Protein AF-A0A365H5S1-F1 (afdb_monomer_lite)

Structure (mmCIF, N/CA/C/O backbone):
data_AF-A0A365H5S1-F1
#
_entry.id   AF-A0A365H5S1-F1
#
loop_
_atom_site.group_PDB
_atom_site.id
_atom_site.type_symbol
_atom_site.label_atom_id
_atom_site.label_alt_id
_atom_site.label_comp_id
_atom_site.label_asym_id
_atom_site.label_entity_id
_atom_site.label_seq_id
_atom_site.pdbx_PDB_ins_code
_atom_site.Cartn_x
_atom_site.Cartn_y
_atom_site.Cartn_z
_atom_site.occupancy
_atom_site.B_iso_or_equiv
_atom_site.auth_seq_id
_atom_site.auth_comp_id
_atom_site.auth_asym_id
_atom_site.auth_atom_id
_atom_site.pdbx_PDB_model_num
ATOM 1 N N . MET A 1 1 ? 23.864 -14.455 -1.265 1.00 65.25 1 MET A N 1
ATOM 2 C CA . MET A 1 1 ? 22.912 -13.438 -0.775 1.00 65.25 1 MET A CA 1
ATOM 3 C C . MET A 1 1 ? 23.528 -12.043 -0.771 1.00 65.25 1 MET A C 1
ATOM 5 O O . MET A 1 1 ? 22.949 -11.168 -1.397 1.00 65.25 1 MET A O 1
ATOM 9 N N . ASP A 1 2 ? 24.728 -11.842 -0.217 1.00 77.50 2 ASP A N 1
ATOM 10 C CA . ASP A 1 2 ? 25.364 -10.508 -0.107 1.00 77.50 2 ASP A CA 1
ATOM 11 C C . ASP A 1 2 ? 25.505 -9.711 -1.414 1.00 77.50 2 ASP A C 1
ATOM 13 O O . ASP A 1 2 ? 25.228 -8.514 -1.439 1.00 77.50 2 ASP A O 1
ATOM 17 N N . VAL A 1 3 ? 25.887 -10.357 -2.522 1.00 82.31 3 VAL A N 1
ATOM 18 C CA . VAL A 1 3 ? 26.018 -9.677 -3.827 1.00 82.31 3 VAL A CA 1
ATOM 19 C C . VAL A 1 3 ? 24.668 -9.162 -4.328 1.00 82.31 3 VAL A C 1
ATOM 21 O O . VAL A 1 3 ? 24.590 -8.057 -4.858 1.00 82.31 3 VAL A O 1
ATOM 24 N N . LEU A 1 4 ? 23.599 -9.937 -4.129 1.00 83.75 4 LEU A N 1
ATOM 25 C CA . LEU A 1 4 ? 22.262 -9.575 -4.588 1.00 83.75 4 LEU A CA 1
ATOM 26 C C . LEU A 1 4 ? 21.626 -8.508 -3.693 1.00 83.75 4 LEU A C 1
ATOM 28 O O . LEU A 1 4 ? 20.993 -7.605 -4.221 1.00 83.75 4 LEU A O 1
ATOM 32 N N . ARG A 1 5 ? 21.866 -8.552 -2.373 1.00 85.19 5 ARG A N 1
ATOM 33 C CA . ARG A 1 5 ? 21.496 -7.472 -1.437 1.00 85.19 5 ARG A CA 1
ATOM 34 C C . ARG A 1 5 ? 22.127 -6.147 -1.855 1.00 85.19 5 ARG A C 1
ATOM 36 O O . ARG A 1 5 ? 21.444 -5.139 -1.982 1.00 85.19 5 ARG A O 1
ATOM 43 N N . ARG A 1 6 ? 23.431 -6.166 -2.144 1.00 84.25 6 ARG A N 1
ATOM 44 C CA . ARG A 1 6 ? 24.146 -4.976 -2.612 1.00 84.25 6 ARG A CA 1
ATOM 45 C C . ARG A 1 6 ? 23.619 -4.480 -3.956 1.00 84.25 6 ARG A C 1
ATOM 47 O O . ARG A 1 6 ? 23.404 -3.285 -4.116 1.00 84.25 6 ARG A O 1
ATOM 54 N N . TYR A 1 7 ? 23.370 -5.394 -4.894 1.00 86.12 7 TYR A N 1
ATOM 55 C CA . TYR A 1 7 ? 22.769 -5.036 -6.174 1.00 86.12 7 TYR A CA 1
ATOM 56 C C . TYR A 1 7 ? 21.371 -4.427 -5.998 1.00 86.12 7 TYR A C 1
ATOM 58 O O . TYR A 1 7 ? 21.096 -3.398 -6.599 1.00 86.12 7 TYR A O 1
ATOM 66 N N . ALA A 1 8 ? 20.516 -4.990 -5.140 1.00 84.62 8 ALA A N 1
ATOM 67 C CA . ALA A 1 8 ? 19.178 -4.466 -4.857 1.00 84.62 8 ALA A CA 1
ATOM 68 C C . ALA A 1 8 ? 19.214 -2.997 -4.385 1.00 84.62 8 ALA A C 1
ATOM 70 O O . ALA A 1 8 ? 18.413 -2.176 -4.836 1.00 84.62 8 ALA A O 1
ATOM 71 N N . THR A 1 9 ? 20.193 -2.644 -3.549 1.00 84.31 9 THR A N 1
ATOM 72 C CA . THR A 1 9 ? 20.404 -1.268 -3.075 1.00 84.31 9 THR A CA 1
ATOM 73 C C . THR A 1 9 ? 20.965 -0.352 -4.169 1.00 84.31 9 THR A C 1
ATOM 75 O O . THR A 1 9 ? 20.452 0.751 -4.387 1.00 84.31 9 THR A O 1
ATOM 78 N N . ASP A 1 10 ? 21.987 -0.809 -4.898 1.00 86.19 10 ASP A N 1
ATOM 79 C CA . ASP A 1 10 ? 22.795 0.036 -5.790 1.00 86.19 10 ASP A CA 1
ATOM 80 C C . ASP A 1 10 ? 22.271 0.103 -7.238 1.00 86.19 10 ASP A C 1
ATOM 82 O O . ASP A 1 10 ? 22.640 1.022 -7.985 1.00 86.19 10 ASP A O 1
ATOM 86 N N . ALA A 1 11 ? 21.398 -0.826 -7.644 1.00 81.25 11 ALA A N 1
ATOM 87 C CA . ALA A 1 11 ? 20.865 -0.913 -9.003 1.00 81.25 11 ALA A CA 1
ATOM 88 C C . ALA A 1 11 ? 20.235 0.416 -9.438 1.00 81.25 11 ALA A C 1
ATOM 90 O O . ALA A 1 11 ? 19.509 1.064 -8.670 1.00 81.25 11 ALA A O 1
ATOM 91 N N . LEU A 1 12 ? 20.535 0.836 -10.671 1.00 80.06 12 LEU A N 1
ATOM 92 C CA . LEU A 1 12 ? 20.066 2.076 -11.307 1.00 80.06 12 LEU A CA 1
ATOM 93 C C . LEU A 1 12 ? 20.487 3.387 -10.605 1.00 80.06 12 LEU A C 1
ATOM 95 O O . LEU A 1 12 ? 20.162 4.475 -11.092 1.00 80.06 12 LEU A O 1
ATOM 99 N N . LEU A 1 13 ? 21.185 3.324 -9.466 1.00 74.62 13 LEU A N 1
ATOM 100 C CA . LEU A 1 13 ? 21.784 4.481 -8.790 1.00 74.62 13 LEU A CA 1
ATOM 101 C C . LEU A 1 13 ? 23.275 4.566 -9.090 1.00 74.62 13 LEU A C 1
ATOM 103 O O . LEU A 1 13 ? 23.76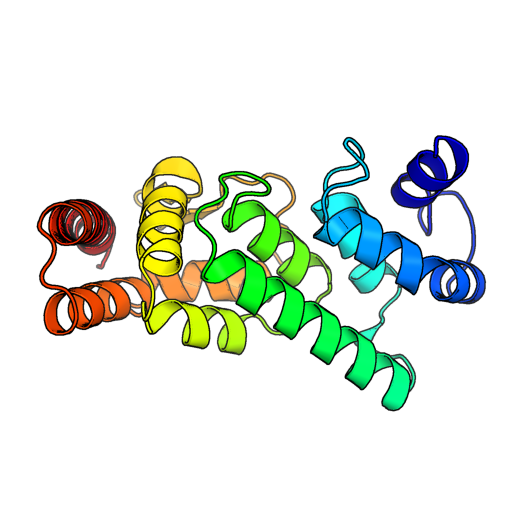7 5.624 -9.474 1.00 74.62 13 LEU A O 1
ATOM 107 N N . LEU A 1 14 ? 23.971 3.447 -8.906 1.00 73.69 14 LEU A N 1
ATOM 108 C CA . LEU A 1 14 ? 25.417 3.351 -9.049 1.00 73.69 14 LEU A CA 1
ATOM 109 C C . LEU A 1 14 ? 25.797 2.281 -10.068 1.00 73.69 14 LEU A C 1
ATOM 111 O O . LEU A 1 14 ? 26.748 2.493 -10.818 1.00 73.69 14 LEU A O 1
ATOM 115 N N . TRP A 1 15 ? 25.070 1.159 -10.108 1.00 69.12 15 TRP A N 1
ATOM 116 C CA . TRP A 1 15 ? 25.410 -0.000 -10.934 1.00 69.12 15 TRP A CA 1
ATOM 117 C C . TRP A 1 15 ? 24.280 -0.400 -11.886 1.00 69.12 15 TRP A C 1
ATOM 119 O O . TRP A 1 15 ? 23.106 -0.425 -11.510 1.00 69.12 15 TRP A O 1
ATOM 129 N N . GLY A 1 16 ? 24.690 -0.771 -13.098 1.00 67.00 16 GLY A N 1
ATOM 130 C CA . GLY A 1 16 ? 23.850 -1.321 -14.153 1.00 67.00 16 GLY A CA 1
ATOM 131 C C . GLY A 1 16 ? 22.936 -0.327 -14.861 1.00 67.00 16 GLY A C 1
ATOM 132 O O . GLY A 1 16 ? 22.681 0.787 -14.396 1.00 67.00 16 GLY A O 1
ATOM 133 N N . ASP A 1 17 ? 22.455 -0.755 -16.022 1.00 81.19 17 ASP A N 1
ATOM 134 C CA . ASP A 1 17 ? 21.430 -0.085 -16.811 1.00 81.19 17 ASP A CA 1
ATOM 135 C C . ASP A 1 17 ? 20.098 -0.857 -16.748 1.00 81.19 17 ASP A C 1
ATOM 137 O O . ASP A 1 17 ? 19.955 -1.869 -16.055 1.00 81.19 17 ASP A O 1
ATOM 141 N N . VAL A 1 18 ? 19.071 -0.343 -17.425 1.00 87.06 18 VAL A N 1
ATOM 142 C CA . VAL A 1 18 ? 17.737 -0.962 -17.427 1.00 87.06 18 VAL A CA 1
ATOM 143 C C . VAL A 1 18 ? 17.762 -2.419 -17.932 1.00 87.06 18 VAL A C 1
ATOM 145 O O . VAL A 1 18 ? 17.119 -3.251 -17.292 1.00 87.06 18 VAL A O 1
ATOM 148 N N . PRO A 1 19 ? 18.479 -2.775 -19.018 1.00 87.69 19 PRO A N 1
ATOM 149 C CA . PRO A 1 19 ? 18.652 -4.168 -19.435 1.00 87.69 19 PRO A CA 1
ATOM 150 C C . PRO A 1 19 ? 19.159 -5.113 -18.338 1.00 87.69 19 PRO A C 1
ATOM 152 O O . PRO A 1 19 ? 18.557 -6.166 -18.117 1.00 87.69 19 PRO A O 1
ATOM 155 N N . GLU A 1 20 ? 20.228 -4.749 -17.627 1.00 86.38 20 GLU A N 1
ATOM 156 C CA . GLU A 1 20 ? 20.759 -5.584 -16.542 1.00 86.38 20 GLU A CA 1
ATOM 157 C C . GLU A 1 20 ? 19.773 -5.694 -15.376 1.00 86.38 20 GLU A C 1
ATOM 159 O O . GLU A 1 20 ? 19.555 -6.783 -14.841 1.00 86.38 20 GLU A O 1
ATOM 164 N N . PHE A 1 21 ? 19.117 -4.587 -15.021 1.00 90.81 21 PHE A N 1
ATOM 165 C CA . PHE A 1 21 ? 18.091 -4.585 -13.982 1.00 90.81 21 PHE A CA 1
ATOM 166 C C . PHE A 1 21 ? 16.933 -5.527 -14.325 1.00 90.81 21 PHE A C 1
ATOM 168 O O . PHE A 1 21 ? 16.523 -6.320 -13.479 1.00 90.81 21 PHE A O 1
ATOM 175 N N . ARG A 1 22 ? 16.450 -5.508 -15.574 1.00 91.19 22 ARG A N 1
ATOM 176 C CA . ARG A 1 22 ? 15.383 -6.405 -16.050 1.00 91.19 22 ARG A CA 1
ATOM 177 C C . ARG A 1 22 ? 15.739 -7.879 -15.905 1.00 91.19 22 ARG A C 1
ATOM 179 O O . ARG A 1 22 ? 14.866 -8.676 -15.581 1.00 91.19 22 ARG A O 1
ATOM 186 N N . TYR A 1 23 ? 17.005 -8.238 -16.112 1.00 90.81 23 TYR A N 1
ATOM 187 C CA . TYR A 1 23 ? 17.462 -9.618 -15.961 1.00 90.81 23 TYR A CA 1
ATOM 188 C C . TYR A 1 23 ? 17.350 -10.111 -14.510 1.00 90.81 23 TYR A C 1
ATOM 190 O O . TYR A 1 23 ? 16.903 -11.231 -14.269 1.00 90.81 23 TYR A O 1
ATOM 198 N N . PHE A 1 24 ? 17.717 -9.274 -13.535 1.00 91.50 24 PHE A N 1
ATOM 199 C CA . PHE A 1 24 ? 17.656 -9.638 -12.114 1.00 91.50 24 PHE A CA 1
ATOM 200 C C . PHE A 1 24 ? 16.296 -9.375 -11.462 1.00 91.50 24 PHE A C 1
ATOM 202 O O . PHE A 1 24 ? 16.013 -9.947 -10.407 1.00 91.50 24 PHE A O 1
ATOM 209 N N . LEU A 1 25 ? 15.451 -8.547 -12.081 1.00 93.44 25 LEU A N 1
ATOM 210 C CA . LEU A 1 25 ? 14.183 -8.082 -11.527 1.00 93.44 25 LEU A CA 1
ATOM 211 C C . LEU A 1 25 ? 13.298 -9.205 -10.962 1.00 93.44 25 LEU A C 1
ATOM 213 O O . LEU A 1 25 ? 12.876 -9.052 -9.817 1.00 93.44 25 LEU A O 1
ATOM 217 N N . PRO A 1 26 ? 13.041 -10.334 -11.659 1.00 93.69 26 PRO A N 1
ATOM 218 C CA . PRO A 1 26 ? 12.158 -11.369 -11.122 1.00 93.69 26 PRO A CA 1
ATOM 219 C C . PRO A 1 26 ? 12.613 -11.886 -9.753 1.00 93.69 26 PRO A C 1
ATOM 221 O O . PRO A 1 26 ? 11.808 -11.992 -8.833 1.00 93.69 26 PRO A O 1
ATOM 224 N N . ARG A 1 27 ? 13.922 -12.128 -9.589 1.00 94.06 27 ARG A N 1
ATOM 225 C CA . ARG A 1 27 ? 14.480 -12.624 -8.326 1.00 94.06 27 ARG A CA 1
ATOM 226 C C . ARG A 1 27 ? 14.510 -11.546 -7.244 1.00 94.06 27 ARG A C 1
ATOM 228 O O . ARG A 1 27 ? 14.357 -11.868 -6.073 1.00 94.06 27 ARG A O 1
ATOM 235 N N . LEU A 1 28 ? 14.719 -10.282 -7.617 1.00 93.75 28 LEU A N 1
ATOM 236 C CA . LEU A 1 28 ? 14.648 -9.167 -6.669 1.00 93.75 28 LEU A CA 1
ATOM 237 C C . LEU A 1 28 ? 13.229 -9.013 -6.104 1.00 93.75 28 LEU A C 1
ATOM 239 O O . LEU A 1 28 ? 13.073 -8.855 -4.899 1.00 93.75 28 LEU A O 1
ATOM 243 N N . LEU A 1 29 ? 12.208 -9.087 -6.959 1.00 94.00 29 LEU A N 1
ATOM 244 C CA . LEU A 1 29 ? 10.814 -8.948 -6.539 1.00 94.00 29 LEU A CA 1
ATOM 245 C C . LEU A 1 29 ? 10.354 -10.108 -5.657 1.00 94.00 29 LEU A C 1
ATOM 247 O O . LEU A 1 29 ? 9.737 -9.863 -4.628 1.00 94.00 29 LEU A O 1
ATOM 251 N N . GLU A 1 30 ? 10.693 -11.344 -6.026 1.00 93.44 30 GLU A N 1
ATOM 252 C CA . GLU A 1 30 ? 10.408 -12.542 -5.225 1.00 93.44 30 GLU A CA 1
ATOM 253 C C . GLU A 1 30 ? 10.989 -12.413 -3.808 1.00 93.44 30 GLU A C 1
ATOM 255 O O . GLU A 1 30 ? 10.261 -12.457 -2.822 1.00 93.44 30 GLU A O 1
ATOM 260 N N . LEU A 1 31 ? 12.291 -12.127 -3.708 1.00 92.75 31 LEU A N 1
ATOM 261 C CA . LEU A 1 31 ? 12.983 -11.988 -2.425 1.00 92.75 31 LEU A CA 1
ATOM 262 C C . LEU A 1 31 ? 12.450 -10.841 -1.560 1.00 92.75 31 LEU A C 1
ATOM 264 O O .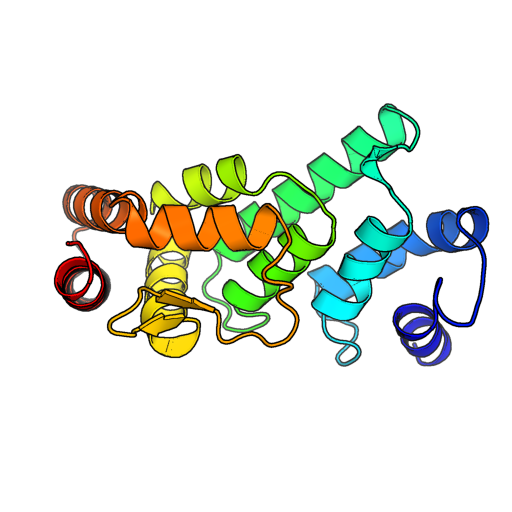 LEU A 1 31 ? 12.447 -10.950 -0.336 1.00 92.75 31 LEU A O 1
ATOM 268 N N . ALA A 1 32 ? 12.057 -9.725 -2.174 1.00 92.12 32 ALA A N 1
ATOM 269 C CA . ALA A 1 32 ? 11.493 -8.595 -1.443 1.00 92.12 32 ALA A CA 1
ATOM 270 C C . ALA A 1 32 ? 10.065 -8.886 -0.960 1.00 92.12 32 ALA A C 1
ATOM 272 O O . ALA A 1 32 ? 9.716 -8.499 0.151 1.00 92.12 32 ALA A O 1
ATOM 273 N N . ALA A 1 33 ? 9.259 -9.585 -1.765 1.00 90.94 33 ALA A N 1
ATOM 274 C CA . ALA A 1 33 ? 7.883 -9.927 -1.420 1.00 90.94 33 ALA A CA 1
ATOM 275 C C . ALA A 1 33 ? 7.787 -10.971 -0.298 1.00 90.94 33 ALA A C 1
ATOM 277 O O . ALA A 1 33 ? 6.938 -10.821 0.579 1.00 90.94 33 ALA A O 1
ATOM 278 N N . ASP A 1 34 ? 8.683 -11.962 -0.299 1.00 88.62 34 ASP A N 1
ATOM 279 C CA . ASP A 1 34 ? 8.781 -13.004 0.740 1.00 88.62 34 ASP A CA 1
ATOM 280 C C . ASP A 1 34 ? 9.621 -12.563 1.948 1.00 88.62 34 ASP A C 1
ATOM 282 O O . ASP A 1 34 ? 9.882 -13.326 2.877 1.00 88.62 34 ASP A O 1
ATOM 286 N N . ASN A 1 35 ? 10.080 -11.316 1.911 1.00 84.50 35 ASN A N 1
ATOM 287 C CA . ASN A 1 35 ? 10.958 -10.725 2.891 1.00 84.50 35 ASN A CA 1
ATOM 288 C C . ASN A 1 35 ? 12.219 -11.563 3.223 1.00 84.50 35 ASN A C 1
ATOM 290 O O . ASN A 1 35 ? 12.688 -11.637 4.360 1.00 84.50 35 ASN A O 1
ATOM 294 N N . GLU A 1 36 ? 12.839 -12.142 2.201 1.00 87.25 36 GLU A N 1
ATOM 295 C CA . GLU A 1 36 ? 14.090 -12.899 2.320 1.00 87.25 36 GLU A CA 1
ATOM 296 C C . GLU A 1 36 ? 15.345 -12.007 2.287 1.00 87.25 36 GLU A C 1
ATOM 298 O O . GLU A 1 36 ? 16.479 -12.468 2.490 1.00 87.25 36 GLU A O 1
ATOM 303 N N . PHE A 1 37 ? 15.187 -10.714 1.991 1.00 82.62 37 PHE A N 1
ATOM 304 C CA . PHE A 1 37 ? 16.327 -9.809 1.964 1.00 82.62 37 PHE A CA 1
ATOM 305 C C . PHE A 1 37 ? 16.854 -9.466 3.352 1.00 82.62 37 PHE A C 1
ATOM 307 O O . PHE A 1 37 ? 18.065 -9.300 3.446 1.00 82.62 37 PHE A O 1
ATOM 314 N N . ASP A 1 38 ? 16.025 -9.382 4.399 1.00 81.00 38 ASP A N 1
ATOM 315 C CA . ASP A 1 38 ? 16.293 -8.722 5.703 1.00 81.00 38 ASP A CA 1
ATOM 316 C C . ASP A 1 38 ? 16.700 -7.236 5.595 1.00 81.00 38 ASP A C 1
ATOM 318 O O . ASP A 1 38 ? 16.317 -6.411 6.414 1.00 81.00 38 ASP A O 1
ATOM 322 N N . TRP A 1 39 ? 17.511 -6.910 4.592 1.00 81.12 39 TRP A N 1
ATOM 323 C CA . TRP A 1 39 ? 17.911 -5.603 4.114 1.00 81.12 39 TRP A CA 1
ATOM 324 C C . TRP A 1 39 ? 18.349 -5.741 2.637 1.00 81.12 39 TRP A C 1
ATOM 326 O O . TRP A 1 39 ? 19.066 -6.697 2.307 1.00 81.12 39 TRP A O 1
ATOM 336 N N . PRO A 1 40 ? 18.014 -4.798 1.739 1.00 87.31 40 PRO A N 1
ATOM 337 C CA . PRO A 1 40 ? 17.299 -3.546 1.996 1.00 87.31 40 PRO A CA 1
ATOM 338 C C . PRO A 1 40 ? 15.789 -3.735 2.192 1.00 87.31 40 PRO A C 1
ATOM 340 O O . PRO A 1 40 ? 15.249 -4.783 1.841 1.00 87.31 40 PRO A O 1
ATOM 343 N N . ASP A 1 41 ? 15.130 -2.707 2.732 1.00 91.69 41 ASP A N 1
ATOM 344 C CA . ASP A 1 41 ? 13.672 -2.677 2.888 1.00 91.69 41 ASP A CA 1
ATOM 345 C C . ASP A 1 41 ? 12.969 -2.804 1.520 1.00 91.69 41 ASP A C 1
ATOM 347 O O . ASP A 1 41 ? 13.526 -2.358 0.501 1.00 91.69 41 ASP A O 1
ATOM 351 N N . PRO A 1 42 ? 11.751 -3.378 1.460 1.00 94.12 42 PRO A N 1
ATOM 352 C CA . PRO A 1 42 ? 11.011 -3.539 0.211 1.00 94.12 42 PRO A CA 1
ATOM 353 C C . PRO A 1 42 ? 10.904 -2.238 -0.599 1.00 94.12 42 PRO A C 1
ATOM 355 O O . PRO A 1 42 ? 11.150 -2.252 -1.806 1.00 94.12 42 PRO A O 1
ATOM 358 N N . GLU A 1 43 ? 10.663 -1.093 0.042 1.00 95.50 43 GLU A N 1
ATOM 359 C CA . GLU A 1 43 ? 10.535 0.215 -0.610 1.00 95.50 43 GLU A CA 1
ATOM 360 C C . GLU A 1 43 ? 11.752 0.542 -1.486 1.00 95.50 43 GLU A C 1
ATOM 362 O O . GLU A 1 43 ? 11.618 1.050 -2.604 1.00 95.50 43 GLU A O 1
ATOM 367 N N . ILE A 1 44 ? 12.955 0.191 -1.021 1.00 94.69 44 ILE A N 1
ATOM 368 C CA . ILE A 1 44 ? 14.199 0.413 -1.763 1.00 94.69 44 ILE A CA 1
ATOM 369 C C . ILE A 1 44 ? 14.213 -0.435 -3.035 1.00 94.69 44 ILE A C 1
ATOM 371 O O . ILE A 1 44 ? 14.564 0.082 -4.098 1.00 94.69 44 ILE A O 1
ATOM 375 N N . VAL A 1 45 ? 13.811 -1.705 -2.949 1.00 94.50 45 VAL A N 1
ATOM 376 C CA . VAL A 1 45 ? 13.779 -2.628 -4.093 1.00 94.50 45 VAL A CA 1
ATOM 377 C C . VAL A 1 45 ? 12.696 -2.217 -5.091 1.00 94.50 45 VAL A C 1
ATOM 379 O O . VAL A 1 45 ? 12.972 -2.070 -6.284 1.00 94.50 45 VAL A O 1
ATOM 382 N N . PHE A 1 46 ? 11.474 -1.970 -4.617 1.00 95.69 46 PHE A N 1
ATOM 383 C CA . PHE A 1 46 ? 10.329 -1.633 -5.465 1.00 95.69 46 PHE A CA 1
ATOM 384 C C . PHE A 1 46 ? 10.455 -0.240 -6.100 1.00 95.69 46 PHE A C 1
ATOM 386 O O . PHE A 1 46 ? 10.075 -0.070 -7.259 1.00 95.69 46 PHE A O 1
ATOM 393 N N . SER A 1 47 ? 11.100 0.734 -5.446 1.00 94.88 47 SER A N 1
ATOM 394 C CA . SER A 1 47 ? 11.379 2.045 -6.063 1.00 94.88 47 SER A CA 1
ATOM 395 C C . SER A 1 47 ? 12.223 1.955 -7.343 1.00 94.88 47 SER A C 1
ATOM 397 O O . SER A 1 47 ? 12.145 2.827 -8.215 1.00 94.88 47 SER A O 1
ATOM 399 N N . LYS A 1 48 ? 13.003 0.875 -7.518 1.00 94.50 48 LYS A N 1
ATOM 400 C CA . LYS A 1 48 ? 13.793 0.649 -8.738 1.00 94.50 48 LYS A CA 1
ATOM 401 C C . LYS A 1 48 ? 12.919 0.394 -9.959 1.00 94.50 48 LYS A C 1
ATOM 403 O O . LYS A 1 48 ? 13.312 0.793 -11.053 1.00 94.50 48 LYS A O 1
ATOM 408 N N . LEU A 1 49 ? 11.732 -0.193 -9.786 1.00 95.06 49 LEU A N 1
ATOM 409 C CA . LEU A 1 49 ? 10.757 -0.318 -10.871 1.00 95.06 49 LEU A CA 1
ATOM 410 C C . LEU A 1 49 ? 10.346 1.064 -11.382 1.00 95.06 49 LEU A C 1
ATOM 412 O O . LEU A 1 49 ? 10.452 1.325 -12.584 1.00 95.06 49 LEU A O 1
ATOM 416 N N . GLY A 1 50 ? 9.942 1.962 -10.477 1.00 93.69 50 GLY A N 1
ATOM 417 C CA . GLY A 1 50 ? 9.567 3.335 -10.826 1.00 93.69 50 GLY A CA 1
ATOM 418 C C . GLY A 1 50 ? 10.718 4.078 -11.503 1.00 93.69 50 GLY A C 1
ATOM 419 O O . GLY A 1 50 ? 10.556 4.654 -12.580 1.00 93.69 50 GLY A O 1
ATOM 420 N N . ARG A 1 51 ? 11.931 3.961 -10.950 1.00 92.75 51 ARG A N 1
ATOM 421 C CA . ARG A 1 51 ? 13.148 4.544 -11.538 1.00 92.75 51 ARG A CA 1
ATOM 422 C C . ARG A 1 51 ? 13.479 3.988 -12.926 1.00 92.75 51 ARG A C 1
ATOM 424 O O . ARG A 1 51 ? 13.924 4.739 -13.791 1.00 92.75 51 ARG A O 1
ATOM 431 N N . GLY A 1 52 ? 13.258 2.694 -13.142 1.00 93.12 52 GLY A N 1
ATOM 432 C CA . GLY A 1 52 ? 13.423 2.021 -14.429 1.00 93.12 52 GLY A CA 1
ATOM 433 C C . GLY A 1 52 ? 12.314 2.325 -15.440 1.00 93.12 52 GLY A C 1
ATOM 434 O O . GLY A 1 52 ? 12.408 1.857 -16.575 1.00 93.12 52 GLY A O 1
ATOM 435 N N . ARG A 1 53 ? 11.286 3.095 -15.047 1.00 94.19 53 ARG A N 1
ATOM 436 C CA . ARG A 1 53 ? 10.109 3.449 -15.856 1.00 94.19 53 ARG A CA 1
ATOM 437 C C . ARG A 1 53 ? 9.434 2.223 -16.454 1.00 94.19 53 ARG A C 1
ATOM 439 O O . A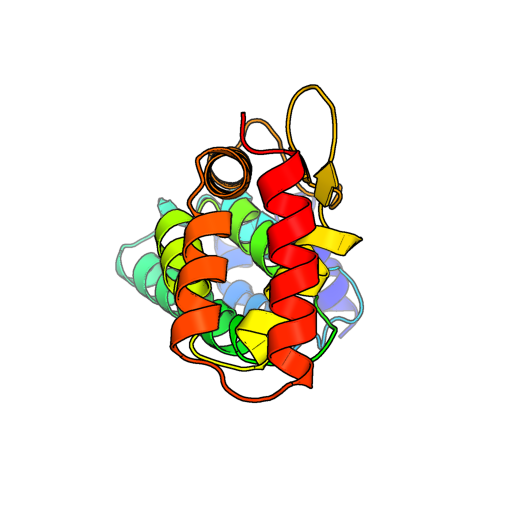RG A 1 53 ? 9.154 2.170 -17.650 1.00 94.19 53 ARG A O 1
ATOM 446 N N . TRP A 1 54 ? 9.200 1.209 -15.623 1.00 96.56 54 TRP A N 1
ATOM 447 C CA . TRP A 1 54 ? 8.611 -0.051 -16.079 1.00 96.56 54 TRP A CA 1
ATOM 448 C C . TRP A 1 54 ? 7.256 0.127 -16.776 1.00 96.56 54 TRP A C 1
ATOM 450 O O . TRP A 1 54 ? 6.930 -0.622 -17.690 1.00 96.56 54 TRP A O 1
ATOM 460 N N . THR A 1 55 ? 6.504 1.172 -16.428 1.00 95.81 55 THR A N 1
ATOM 461 C CA . THR A 1 55 ? 5.244 1.556 -17.082 1.00 95.81 55 THR A CA 1
ATOM 462 C C . THR A 1 55 ? 5.403 1.934 -18.563 1.00 95.81 55 THR A C 1
ATOM 464 O O . THR A 1 55 ? 4.425 1.916 -19.308 1.00 95.81 55 THR A O 1
ATOM 467 N N . GLU A 1 56 ? 6.627 2.201 -19.026 1.00 96.00 56 GLU A N 1
ATOM 468 C CA . GLU A 1 56 ? 6.973 2.473 -20.428 1.00 96.00 56 GLU A CA 1
ATOM 469 C C . GLU A 1 56 ? 7.525 1.229 -21.160 1.00 96.00 56 GLU A C 1
ATOM 471 O O . GLU A 1 56 ? 7.779 1.283 -22.363 1.00 96.00 56 GLU A O 1
ATOM 476 N N . TRP A 1 57 ? 7.711 0.097 -20.468 1.00 96.06 57 TRP A N 1
ATOM 477 C CA . TRP A 1 57 ? 8.274 -1.138 -21.041 1.00 96.06 57 TRP A CA 1
ATOM 478 C C . TRP A 1 57 ? 7.290 -1.865 -21.966 1.00 96.06 57 TRP A C 1
ATOM 480 O O . TRP A 1 57 ? 6.185 -1.379 -22.205 1.00 96.06 57 TRP A O 1
ATOM 490 N N . ALA A 1 58 ? 7.675 -3.019 -22.524 1.00 97.06 58 ALA A N 1
ATOM 491 C CA . ALA A 1 58 ? 6.805 -3.765 -23.427 1.00 97.06 58 ALA A CA 1
ATOM 492 C C . ALA A 1 58 ? 5.506 -4.210 -22.726 1.00 97.06 58 ALA A C 1
ATOM 494 O O . ALA A 1 58 ? 5.450 -4.377 -21.507 1.00 97.06 58 ALA A O 1
ATOM 495 N N . ALA A 1 59 ? 4.418 -4.340 -23.488 1.00 97.38 59 ALA A N 1
ATOM 496 C CA . ALA A 1 59 ? 3.086 -4.554 -22.919 1.00 97.38 59 ALA A CA 1
ATOM 497 C C . ALA A 1 59 ? 2.964 -5.872 -22.132 1.00 97.38 59 ALA A C 1
ATOM 499 O O . ALA A 1 59 ? 2.263 -5.918 -21.125 1.00 97.38 59 ALA A O 1
ATOM 500 N N . ASP A 1 60 ? 3.659 -6.912 -22.581 1.00 97.19 60 ASP A N 1
ATOM 501 C CA . ASP A 1 60 ? 3.789 -8.205 -21.913 1.00 97.19 60 ASP A CA 1
ATOM 502 C C . ASP A 1 60 ? 4.576 -8.095 -20.601 1.00 97.19 60 ASP A C 1
ATOM 504 O O . ASP A 1 60 ? 4.097 -8.568 -19.571 1.00 97.19 60 ASP A O 1
ATOM 508 N N . GLU A 1 61 ? 5.717 -7.398 -20.603 1.00 96.12 61 GLU A N 1
ATOM 509 C CA . GLU A 1 61 ? 6.496 -7.130 -19.384 1.00 96.12 61 GLU A CA 1
ATOM 510 C C . GLU A 1 61 ? 5.650 -6.377 -18.348 1.00 96.12 61 GLU A C 1
ATOM 512 O O . GLU A 1 61 ? 5.584 -6.771 -17.182 1.00 96.12 61 GLU A O 1
ATOM 517 N N . ARG A 1 62 ? 4.940 -5.326 -18.779 1.00 97.12 62 ARG A N 1
ATOM 518 C CA . ARG A 1 62 ? 4.044 -4.559 -17.903 1.00 97.12 62 ARG A CA 1
ATOM 519 C C . ARG A 1 62 ? 2.930 -5.422 -17.330 1.00 97.12 62 ARG A C 1
ATOM 521 O O . ARG A 1 62 ? 2.665 -5.336 -16.139 1.00 97.12 62 ARG A O 1
ATOM 528 N N . ALA A 1 63 ? 2.297 -6.261 -18.148 1.00 97.50 63 ALA A N 1
ATOM 529 C CA . ALA A 1 63 ? 1.217 -7.126 -17.686 1.00 97.50 63 ALA A CA 1
ATOM 530 C C . ALA A 1 63 ? 1.691 -8.106 -16.600 1.00 97.50 63 ALA A C 1
ATOM 532 O O . ALA A 1 63 ? 0.998 -8.291 -15.601 1.00 97.50 63 ALA A O 1
ATOM 533 N N . VAL A 1 64 ? 2.883 -8.688 -16.764 1.00 97.25 64 VAL A N 1
ATOM 534 C CA . VAL A 1 64 ? 3.470 -9.603 -15.774 1.00 97.25 64 VAL A CA 1
ATOM 535 C C . VAL A 1 64 ? 3.810 -8.871 -14.476 1.00 97.25 64 VAL A C 1
ATOM 537 O O . VAL A 1 64 ? 3.468 -9.360 -13.400 1.00 97.25 64 VAL A O 1
ATOM 540 N N . ILE A 1 65 ? 4.424 -7.686 -14.560 1.00 97.81 65 ILE A N 1
ATOM 541 C CA . ILE A 1 65 ? 4.757 -6.884 -13.374 1.00 97.81 65 ILE A CA 1
ATOM 542 C C . ILE A 1 65 ? 3.479 -6.447 -12.649 1.00 97.81 65 ILE A C 1
ATOM 544 O O . ILE A 1 65 ? 3.376 -6.642 -11.442 1.00 97.81 65 ILE A O 1
ATOM 548 N N . SER A 1 66 ? 2.473 -5.935 -13.364 1.00 98.00 66 SER A N 1
ATOM 549 C CA . SER A 1 66 ? 1.177 -5.581 -12.774 1.00 98.00 66 SER A CA 1
ATOM 550 C C . SER A 1 66 ? 0.532 -6.770 -12.065 1.00 98.00 66 SER A C 1
ATOM 552 O O . SER A 1 66 ? 0.108 -6.628 -10.922 1.00 98.00 66 SER A O 1
ATOM 554 N N . ALA A 1 67 ? 0.500 -7.946 -12.700 1.00 97.88 67 ALA A N 1
ATOM 555 C CA . ALA A 1 67 ? -0.072 -9.147 -12.098 1.00 97.88 67 ALA A CA 1
ATOM 556 C C . ALA A 1 67 ? 0.677 -9.568 -10.825 1.00 97.88 67 ALA A C 1
ATOM 558 O O . ALA A 1 67 ? 0.042 -9.938 -9.837 1.00 97.88 67 ALA A O 1
ATOM 559 N N . PHE A 1 68 ? 2.009 -9.470 -10.827 1.00 98.12 68 PHE A N 1
ATOM 560 C CA . PHE A 1 68 ? 2.823 -9.721 -9.641 1.00 98.12 68 PHE A CA 1
ATOM 561 C C . PHE A 1 68 ? 2.488 -8.743 -8.505 1.00 98.12 68 PHE A C 1
ATOM 563 O O . PHE A 1 68 ? 2.195 -9.184 -7.397 1.00 98.12 68 PHE A O 1
ATOM 570 N N . LEU A 1 69 ? 2.471 -7.432 -8.778 1.00 98.25 69 LEU A N 1
ATOM 571 C CA . LEU A 1 69 ? 2.179 -6.401 -7.772 1.00 98.25 69 LEU A CA 1
ATOM 572 C C . LEU A 1 69 ? 0.768 -6.560 -7.189 1.00 98.25 69 LEU A C 1
ATOM 574 O O . LEU A 1 69 ? 0.592 -6.494 -5.974 1.00 98.25 69 LEU A O 1
ATOM 578 N N . THR A 1 70 ? -0.227 -6.834 -8.040 1.00 98.12 70 THR A N 1
ATOM 579 C CA . THR A 1 70 ? -1.595 -7.146 -7.605 1.00 98.12 70 THR A CA 1
ATOM 580 C C . THR A 1 70 ? -1.623 -8.380 -6.715 1.00 98.12 70 THR A C 1
ATOM 582 O O . THR A 1 70 ? -2.224 -8.342 -5.644 1.00 98.12 70 THR A O 1
ATOM 585 N N . ARG A 1 71 ? -0.940 -9.461 -7.106 1.00 97.31 71 ARG A N 1
ATOM 586 C CA . ARG A 1 71 ? -0.938 -10.697 -6.322 1.00 97.31 71 ARG A CA 1
ATOM 587 C C . ARG A 1 71 ? -0.250 -10.532 -4.969 1.00 97.31 71 ARG A C 1
ATOM 589 O O . ARG A 1 71 ? -0.727 -11.083 -3.976 1.00 97.31 71 ARG A O 1
ATOM 596 N N . TRP A 1 72 ? 0.856 -9.796 -4.932 1.00 96.81 72 TRP A N 1
ATOM 597 C CA . TRP A 1 72 ? 1.567 -9.505 -3.693 1.00 96.81 72 TRP A CA 1
ATOM 598 C C . TRP A 1 72 ? 0.681 -8.714 -2.726 1.00 96.81 72 TRP A C 1
ATOM 600 O O . TRP A 1 72 ? 0.523 -9.125 -1.578 1.00 96.81 72 TRP A O 1
ATOM 610 N N . TRP A 1 73 ? 0.006 -7.666 -3.216 1.00 97.62 73 TRP A N 1
ATOM 611 C CA . TRP A 1 73 ? -0.970 -6.917 -2.423 1.00 97.62 73 TRP A CA 1
ATOM 612 C C . TRP A 1 73 ? -2.096 -7.791 -1.885 1.00 97.62 73 TRP A C 1
ATOM 614 O O . TRP A 1 73 ? -2.357 -7.769 -0.691 1.00 97.62 73 TRP A O 1
ATOM 624 N N . GLU A 1 74 ? -2.757 -8.567 -2.748 1.00 95.31 74 GLU A N 1
ATOM 625 C CA . GLU A 1 74 ? -3.866 -9.436 -2.338 1.00 95.31 74 GLU A CA 1
ATOM 626 C C . GLU A 1 74 ? -3.446 -10.433 -1.261 1.00 95.31 74 GLU A C 1
ATOM 628 O O . GLU A 1 74 ? -4.227 -10.743 -0.369 1.00 95.31 74 GLU A O 1
ATOM 633 N N . THR A 1 75 ? -2.210 -10.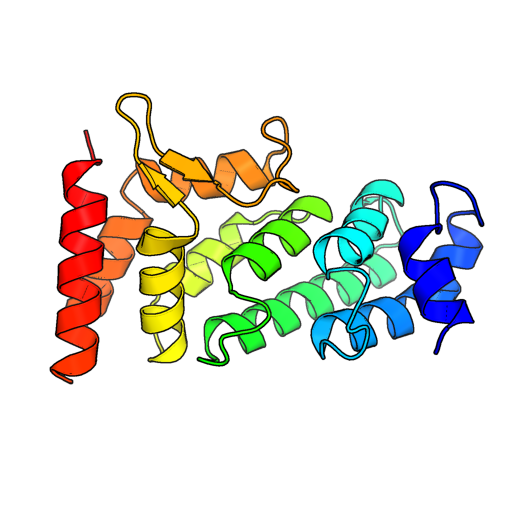923 -1.340 1.00 94.19 75 THR A N 1
ATOM 634 C CA . THR A 1 75 ? -1.667 -11.842 -0.341 1.00 94.19 75 THR A CA 1
ATOM 635 C C . THR A 1 75 ? -1.428 -11.119 0.981 1.00 94.19 75 THR A C 1
ATOM 637 O O . THR A 1 75 ? -1.807 -11.639 2.021 1.00 94.19 75 THR A O 1
ATOM 640 N N . ARG A 1 76 ? -0.850 -9.911 0.951 1.00 95.12 76 ARG A N 1
ATOM 641 C CA . ARG A 1 76 ? -0.509 -9.163 2.168 1.00 95.12 76 ARG A CA 1
ATOM 642 C C . ARG A 1 76 ? -1.689 -8.477 2.841 1.00 95.12 76 ARG A C 1
ATOM 644 O O . ARG A 1 76 ? -1.734 -8.430 4.061 1.00 95.12 76 ARG A O 1
ATOM 651 N N . VAL A 1 77 ? -2.656 -7.972 2.082 1.00 96.12 77 VAL A N 1
ATOM 652 C CA . VAL A 1 77 ? -3.809 -7.259 2.649 1.00 96.12 77 VAL A CA 1
ATOM 653 C C . VAL A 1 77 ? -4.682 -8.174 3.509 1.00 96.12 77 VAL A C 1
ATOM 655 O O . VAL A 1 77 ? -5.242 -7.718 4.501 1.00 96.12 77 VAL A O 1
ATOM 658 N N . ASP A 1 78 ? -4.771 -9.458 3.157 1.00 95.19 78 ASP A N 1
ATOM 659 C CA . ASP A 1 78 ? -5.596 -10.444 3.861 1.00 95.19 78 ASP A CA 1
ATOM 660 C C . ASP A 1 78 ? -4.837 -11.219 4.954 1.00 95.19 78 ASP A C 1
ATOM 662 O O . ASP A 1 78 ? -5.463 -11.951 5.721 1.00 95.19 78 ASP A O 1
ATOM 666 N N . ASP A 1 79 ? -3.515 -11.070 5.029 1.00 93.00 79 ASP A N 1
ATOM 667 C CA . ASP A 1 79 ? -2.637 -11.768 5.968 1.00 93.00 79 ASP A CA 1
ATOM 668 C C . ASP A 1 79 ? -2.270 -10.843 7.140 1.00 93.00 79 ASP A C 1
ATOM 670 O O . ASP A 1 79 ? -1.828 -9.709 6.938 1.00 93.00 79 ASP A O 1
ATOM 674 N N . ASP A 1 80 ? -2.467 -11.337 8.363 1.00 86.38 80 ASP A N 1
ATOM 675 C CA . ASP A 1 80 ? -2.242 -10.625 9.625 1.00 86.38 80 ASP A CA 1
ATOM 676 C C . ASP A 1 80 ? -0.780 -10.681 10.102 1.00 86.38 80 ASP A C 1
ATOM 678 O O . ASP A 1 80 ? -0.460 -10.206 11.194 1.00 86.38 80 ASP A O 1
ATOM 682 N N . CYS A 1 81 ? 0.127 -11.227 9.283 1.00 87.94 81 CYS A N 1
ATOM 683 C CA . CYS A 1 81 ? 1.558 -11.128 9.522 1.00 87.94 81 CYS A CA 1
ATOM 684 C C . CYS A 1 81 ? 1.978 -9.649 9.672 1.00 87.94 81 CYS A C 1
ATOM 686 O O . CYS A 1 81 ? 1.720 -8.849 8.768 1.00 87.94 81 CYS A O 1
ATOM 688 N N . PRO A 1 82 ? 2.681 -9.275 10.759 1.00 81.69 82 PRO A N 1
ATOM 689 C CA . PRO A 1 82 ? 3.025 -7.881 11.043 1.00 81.69 82 PRO A CA 1
ATOM 690 C C . PRO A 1 82 ? 4.155 -7.335 10.164 1.00 81.69 82 PRO A C 1
ATOM 692 O O . PRO A 1 82 ? 4.501 -6.162 10.274 1.00 81.69 82 PRO A O 1
ATOM 695 N N . TRP A 1 83 ? 4.798 -8.168 9.336 1.00 84.44 83 TRP A N 1
ATOM 696 C CA . TRP A 1 83 ? 5.951 -7.727 8.561 1.00 84.44 83 TRP A CA 1
ATOM 697 C C . TRP A 1 83 ? 6.041 -8.329 7.145 1.00 84.44 83 TRP A C 1
ATOM 699 O O . TRP A 1 83 ? 5.915 -9.545 6.998 1.00 84.44 83 TRP A O 1
ATOM 709 N N . PRO A 1 84 ? 6.310 -7.506 6.110 1.00 89.69 84 PRO A N 1
ATOM 710 C CA . PRO A 1 84 ? 6.219 -6.046 6.149 1.00 89.69 84 PRO A CA 1
ATOM 711 C C . PRO A 1 84 ? 4.792 -5.595 6.500 1.00 89.69 84 PRO A C 1
ATOM 713 O O . PRO A 1 84 ? 3.811 -6.233 6.090 1.00 89.69 84 PRO A O 1
ATOM 716 N N . ASP A 1 85 ? 4.684 -4.504 7.262 1.00 93.06 85 ASP A N 1
ATOM 717 C CA . ASP A 1 85 ? 3.386 -3.911 7.568 1.00 93.06 85 ASP A CA 1
ATOM 718 C C . ASP A 1 85 ? 2.732 -3.402 6.278 1.00 93.06 85 ASP A C 1
ATOM 720 O O . ASP A 1 85 ? 3.394 -3.101 5.273 1.00 93.06 85 ASP A O 1
ATOM 724 N N . ILE A 1 86 ? 1.405 -3.315 6.288 1.00 95.94 86 ILE A N 1
ATOM 725 C CA . ILE A 1 86 ? 0.648 -2.968 5.083 1.00 95.94 86 ILE A CA 1
ATOM 726 C C . ILE A 1 86 ? 0.983 -1.560 4.561 1.00 95.94 86 ILE A C 1
ATOM 728 O O . ILE A 1 86 ? 0.887 -1.312 3.358 1.00 95.94 86 ILE A O 1
ATOM 732 N N . GLY A 1 87 ? 1.421 -0.644 5.433 1.00 96.50 87 GLY A N 1
ATOM 733 C CA . GLY A 1 87 ? 1.850 0.702 5.064 1.00 96.50 87 GLY A CA 1
ATOM 734 C C . GLY A 1 87 ? 3.146 0.693 4.253 1.00 96.50 87 GLY A C 1
ATOM 735 O O . GLY A 1 87 ? 3.241 1.410 3.252 1.00 96.50 87 GLY A O 1
ATOM 736 N N . THR A 1 88 ? 4.112 -0.152 4.622 1.00 96.12 88 THR A N 1
ATOM 737 C CA . THR A 1 88 ? 5.323 -0.419 3.826 1.00 96.12 88 THR A CA 1
ATOM 738 C C . THR A 1 88 ? 4.996 -1.050 2.475 1.00 96.12 88 THR A C 1
ATOM 740 O O . THR A 1 88 ? 5.543 -0.623 1.452 1.00 96.12 88 THR A O 1
ATOM 743 N N . VAL A 1 89 ? 4.069 -2.014 2.424 1.00 97.00 89 VAL A N 1
ATOM 744 C CA . VAL A 1 89 ? 3.632 -2.614 1.149 1.00 97.00 89 VAL A CA 1
ATOM 745 C C . VAL A 1 89 ? 2.987 -1.551 0.252 1.00 97.00 89 VAL A C 1
ATOM 747 O O . VAL A 1 89 ? 3.354 -1.418 -0.916 1.00 97.00 89 VAL A O 1
ATOM 750 N N . LEU A 1 90 ? 2.078 -0.739 0.796 1.00 97.56 90 LEU A N 1
ATOM 751 C CA . LEU A 1 90 ? 1.397 0.327 0.057 1.00 97.56 90 LEU A CA 1
ATOM 752 C C . LEU A 1 90 ? 2.378 1.399 -0.450 1.00 97.56 90 LEU A C 1
ATOM 754 O O . LEU A 1 90 ? 2.271 1.837 -1.598 1.00 97.56 90 LEU A O 1
ATOM 758 N N . CYS A 1 91 ? 3.371 1.772 0.365 1.00 98.06 91 CYS A N 1
ATOM 759 C CA . CYS A 1 91 ? 4.457 2.674 -0.030 1.00 98.06 91 CYS A CA 1
ATOM 760 C C . CYS A 1 91 ? 5.295 2.086 -1.169 1.00 98.06 91 CYS A C 1
ATOM 762 O O . CYS A 1 91 ? 5.507 2.744 -2.190 1.00 98.06 91 CYS A O 1
ATOM 764 N N . SER A 1 92 ? 5.693 0.818 -1.041 1.00 97.38 92 SER A N 1
ATOM 765 C CA . SER A 1 92 ? 6.443 0.088 -2.066 1.00 97.38 92 SER A CA 1
ATOM 766 C C . SER A 1 92 ? 5.708 0.078 -3.404 1.00 97.38 92 SER A C 1
ATOM 768 O O . SER A 1 92 ? 6.309 0.387 -4.433 1.00 97.38 92 SER A O 1
ATOM 770 N N . LEU A 1 93 ? 4.400 -0.209 -3.397 1.00 97.94 93 LEU A N 1
ATOM 771 C CA . LEU A 1 93 ? 3.554 -0.149 -4.590 1.00 97.94 93 LEU A CA 1
ATOM 772 C C . LEU A 1 93 ? 3.535 1.264 -5.187 1.00 97.94 93 LEU A C 1
ATOM 774 O O . LEU A 1 93 ? 3.804 1.421 -6.380 1.00 97.94 93 LEU A O 1
ATOM 778 N N . GLY A 1 94 ? 3.296 2.293 -4.369 1.00 97.19 94 GLY A N 1
ATOM 779 C CA . GLY A 1 94 ? 3.273 3.687 -4.818 1.00 97.19 94 GLY A CA 1
ATOM 780 C C . GLY A 1 94 ? 4.580 4.121 -5.488 1.00 97.19 94 GLY A C 1
ATOM 781 O O . GLY A 1 94 ? 4.556 4.756 -6.543 1.00 97.19 94 GLY A O 1
ATOM 782 N N . LEU A 1 95 ? 5.722 3.692 -4.944 1.00 96.56 95 LEU A N 1
ATOM 783 C CA . LEU A 1 95 ? 7.054 3.970 -5.488 1.00 96.56 95 LEU A CA 1
ATOM 784 C C . LEU A 1 95 ? 7.326 3.308 -6.845 1.00 96.56 95 LEU A C 1
ATOM 786 O O . LEU A 1 95 ? 8.204 3.760 -7.584 1.00 96.56 95 LEU A O 1
ATOM 790 N N . THR A 1 96 ? 6.578 2.264 -7.216 1.00 96.75 96 THR A N 1
ATOM 791 C CA . THR A 1 96 ? 6.672 1.696 -8.570 1.00 96.75 96 THR A CA 1
ATOM 792 C C . THR A 1 96 ? 6.042 2.605 -9.629 1.00 96.75 96 THR A C 1
ATOM 794 O O . THR A 1 96 ? 6.336 2.443 -10.813 1.00 96.75 96 THR A O 1
ATOM 797 N N . GLY A 1 97 ? 5.173 3.543 -9.237 1.00 95.50 97 GLY A N 1
ATOM 798 C CA . GLY A 1 97 ? 4.345 4.327 -10.156 1.00 95.50 97 GLY A CA 1
ATOM 799 C C . GLY A 1 97 ? 3.085 3.600 -10.641 1.00 95.50 97 GLY A C 1
ATOM 800 O O . GLY A 1 97 ? 2.484 4.040 -11.621 1.00 95.50 97 GLY A O 1
ATOM 801 N N . ILE A 1 98 ? 2.690 2.491 -10.000 1.00 96.62 98 ILE A N 1
ATOM 802 C CA . ILE A 1 98 ? 1.385 1.869 -10.246 1.00 96.62 98 ILE A CA 1
ATOM 803 C C . ILE A 1 98 ? 0.252 2.747 -9.689 1.00 96.62 98 ILE A C 1
ATOM 805 O O . ILE A 1 98 ? 0.403 3.412 -8.665 1.00 96.62 98 ILE A O 1
ATOM 809 N N . GLU A 1 99 ? -0.902 2.732 -10.352 1.00 95.38 99 GLU A N 1
ATOM 810 C CA . GLU A 1 99 ? -2.126 3.351 -9.837 1.00 95.38 99 GLU A CA 1
ATOM 811 C C . GLU A 1 99 ? -2.614 2.603 -8.589 1.00 95.38 99 GLU A C 1
ATOM 813 O O . GLU A 1 99 ? -2.913 1.412 -8.662 1.00 95.38 99 GLU A O 1
ATOM 818 N N . LEU A 1 100 ? -2.701 3.300 -7.449 1.00 97.56 100 LEU A N 1
ATOM 819 C CA . LEU A 1 100 ? -3.075 2.695 -6.160 1.00 97.56 100 LEU A CA 1
ATOM 820 C C . LEU A 1 100 ? -4.584 2.573 -5.925 1.00 97.56 100 LEU A C 1
ATOM 822 O O . LEU A 1 100 ? -4.988 1.768 -5.090 1.00 97.56 100 LEU A O 1
ATOM 826 N N . VAL A 1 101 ? -5.421 3.317 -6.654 1.00 97.38 101 VAL A N 1
ATOM 827 C CA . VAL A 1 101 ? -6.883 3.311 -6.447 1.00 97.38 101 VAL A CA 1
ATOM 828 C C . VAL A 1 101 ? -7.476 1.889 -6.453 1.00 97.38 101 VAL A C 1
ATOM 830 O O . VAL A 1 101 ? -8.153 1.543 -5.489 1.00 97.38 101 VAL A O 1
ATOM 833 N N . PRO A 1 102 ? -7.147 0.988 -7.406 1.00 97.81 102 PRO A N 1
ATOM 834 C CA . PRO A 1 102 ? -7.683 -0.379 -7.391 1.00 97.81 102 PRO A CA 1
ATOM 835 C C . PRO A 1 102 ? -7.281 -1.207 -6.158 1.00 97.81 102 PRO A C 1
ATOM 837 O O . PRO A 1 102 ? -8.008 -2.111 -5.744 1.00 97.81 102 PRO A O 1
ATOM 840 N N . PHE A 1 103 ? -6.115 -0.918 -5.576 1.00 98.44 103 PHE A N 1
ATOM 841 C CA . PHE A 1 103 ? -5.596 -1.597 -4.390 1.00 98.44 103 PHE A CA 1
ATOM 842 C C . PHE A 1 103 ? -6.348 -1.137 -3.135 1.00 98.44 103 PHE A C 1
ATOM 844 O O . PHE A 1 103 ? -6.772 -1.971 -2.330 1.00 98.44 103 PHE A O 1
ATOM 851 N N . LEU A 1 104 ? -6.585 0.175 -3.026 1.00 98.38 104 L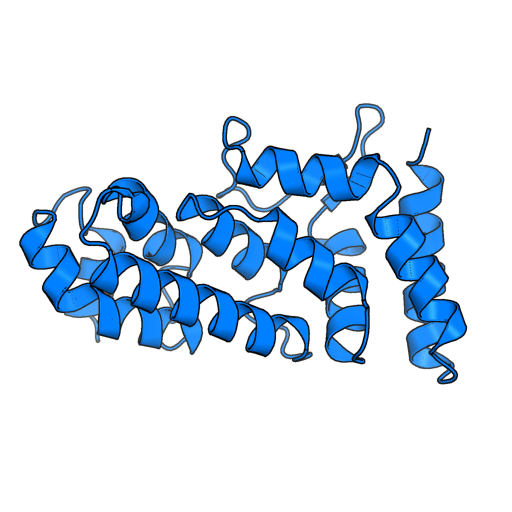EU A N 1
ATOM 852 C CA . LEU A 1 104 ? -7.378 0.797 -1.963 1.00 98.38 104 LEU A CA 1
ATOM 853 C C . LEU A 1 104 ? -8.846 0.355 -2.031 1.00 98.38 104 LEU A C 1
ATOM 855 O O . LEU A 1 104 ? -9.396 -0.071 -1.019 1.00 98.38 104 LEU A O 1
ATOM 859 N N . ASP A 1 105 ? -9.443 0.316 -3.226 1.00 97.38 105 ASP A N 1
ATOM 860 C CA . ASP A 1 105 ? -10.803 -0.199 -3.444 1.00 97.38 105 ASP A CA 1
ATOM 861 C C . ASP A 1 105 ? -10.943 -1.663 -3.007 1.00 97.38 105 ASP A C 1
ATOM 863 O O . ASP A 1 105 ? -11.964 -2.074 -2.450 1.00 97.38 105 ASP A O 1
ATOM 867 N N . ARG A 1 106 ? -9.922 -2.491 -3.269 1.00 96.56 106 ARG A N 1
ATOM 868 C CA . ARG A 1 106 ? -9.898 -3.893 -2.828 1.00 96.56 106 ARG A CA 1
ATOM 869 C C . ARG A 1 106 ? -9.804 -4.002 -1.308 1.00 96.56 106 ARG A C 1
ATOM 871 O O . ARG A 1 106 ? -10.446 -4.885 -0.732 1.00 96.56 106 ARG A O 1
ATOM 878 N N . TRP A 1 107 ? -9.001 -3.161 -0.670 1.00 97.75 107 TRP A N 1
ATOM 879 C CA . TRP A 1 107 ? -8.840 -3.174 0.781 1.00 97.75 107 TRP A CA 1
ATOM 880 C C . TRP A 1 107 ? -10.082 -2.656 1.497 1.00 97.75 107 TRP A C 1
ATOM 882 O O . TRP A 1 107 ? -10.537 -3.295 2.441 1.00 97.75 107 TRP A O 1
ATOM 892 N N . GLY A 1 108 ? -10.718 -1.609 0.963 1.00 96.94 108 GLY A N 1
ATOM 893 C CA . GLY A 1 108 ? -11.947 -1.022 1.499 1.00 96.94 108 GLY A CA 1
ATOM 894 C C . GLY A 1 108 ? -13.152 -1.970 1.554 1.00 96.94 108 GLY A C 1
ATOM 895 O O . GLY A 1 108 ? -14.155 -1.661 2.184 1.00 96.94 108 GLY A O 1
ATOM 896 N N . ARG A 1 109 ? -13.065 -3.160 0.947 1.00 95.56 109 ARG A N 1
ATOM 897 C CA . ARG A 1 109 ? -14.079 -4.216 1.113 1.00 95.56 109 ARG A CA 1
ATOM 898 C C . ARG A 1 109 ? -14.027 -4.890 2.484 1.00 95.56 109 ARG A C 1
ATOM 900 O O . ARG A 1 109 ? -15.003 -5.539 2.840 1.00 95.56 109 ARG A O 1
ATOM 907 N N . LEU A 1 110 ? -12.890 -4.809 3.187 1.00 95.75 110 LEU A N 1
ATOM 908 C CA . LEU A 1 110 ? -12.642 -5.408 4.508 1.00 95.75 110 LEU A CA 1
ATOM 909 C C . LEU A 1 110 ? -13.181 -6.845 4.648 1.00 95.75 110 LEU A C 1
ATOM 911 O O . LEU A 1 110 ? -13.774 -7.218 5.653 1.00 95.75 110 LEU A O 1
ATOM 915 N N . GLY A 1 111 ? -12.987 -7.665 3.608 1.00 90.88 111 GLY A N 1
ATOM 916 C CA . GLY A 1 111 ? -13.596 -8.997 3.506 1.00 90.88 111 GLY A CA 1
ATOM 917 C C . GLY A 1 111 ? -12.928 -10.091 4.346 1.00 90.88 111 GLY A C 1
ATOM 918 O O . GLY A 1 111 ? -13.351 -11.244 4.279 1.00 90.88 111 GLY A O 1
ATOM 919 N N . THR A 1 112 ? -11.869 -9.765 5.087 1.00 95.50 112 THR A N 1
ATOM 920 C CA . THR A 1 112 ? -11.066 -10.709 5.874 1.00 95.50 112 THR A CA 1
ATOM 921 C C . THR A 1 112 ? -10.646 -10.080 7.202 1.00 95.50 112 THR A C 1
ATOM 923 O O . THR A 1 112 ? -10.579 -8.859 7.333 1.00 95.50 112 THR A O 1
ATOM 926 N N . THR A 1 113 ? -10.320 -10.918 8.191 1.00 96.38 113 THR A N 1
ATOM 927 C CA . THR A 1 113 ? -9.739 -10.460 9.465 1.00 96.38 113 THR A CA 1
ATOM 928 C C . THR A 1 113 ? -8.425 -9.723 9.263 1.00 96.38 113 THR A C 1
ATOM 930 O O . THR A 1 113 ? -8.253 -8.655 9.841 1.00 96.38 113 THR A O 1
ATOM 933 N N . GLY A 1 114 ? -7.537 -10.246 8.410 1.00 96.81 114 GLY A N 1
ATOM 934 C CA . GLY A 1 114 ? -6.273 -9.580 8.105 1.00 96.81 114 GLY A CA 1
ATOM 935 C C . GLY A 1 114 ? -6.495 -8.180 7.543 1.00 96.81 114 GLY A C 1
ATOM 936 O O . GLY A 1 114 ? -5.873 -7.240 8.018 1.00 96.81 114 GLY A O 1
ATOM 937 N N . ALA A 1 115 ? -7.468 -7.991 6.645 1.00 97.56 115 ALA A N 1
ATOM 938 C CA . ALA A 1 115 ? -7.776 -6.668 6.102 1.00 97.56 115 ALA A CA 1
ATOM 939 C C . ALA A 1 115 ? -8.217 -5.662 7.179 1.00 97.56 115 ALA A C 1
ATOM 941 O O . ALA A 1 115 ? -7.810 -4.500 7.114 1.00 97.56 115 ALA A O 1
ATOM 942 N N . ILE A 1 116 ? -9.009 -6.102 8.166 1.00 98.31 116 ILE A N 1
ATOM 943 C CA . ILE A 1 116 ? -9.449 -5.272 9.301 1.00 98.31 116 ILE A CA 1
ATOM 944 C C . ILE A 1 116 ? -8.264 -4.930 10.210 1.00 98.31 116 ILE A C 1
ATOM 946 O O . ILE A 1 116 ? -8.053 -3.755 10.508 1.00 98.31 116 ILE A O 1
ATOM 950 N N . ILE A 1 117 ? -7.473 -5.933 10.611 1.00 98.00 117 ILE A N 1
ATOM 951 C CA . ILE A 1 117 ? -6.286 -5.754 11.465 1.00 98.00 117 ILE A CA 1
ATOM 952 C C . ILE A 1 117 ? -5.298 -4.793 10.802 1.00 98.00 117 ILE A C 1
ATOM 954 O O . ILE A 1 117 ? -4.891 -3.807 11.412 1.00 98.00 117 ILE A O 1
ATOM 958 N N . ASN A 1 118 ? -4.985 -5.031 9.530 1.00 98.00 118 ASN A N 1
ATOM 959 C CA . ASN A 1 118 ? -4.075 -4.205 8.753 1.00 98.00 118 ASN A CA 1
ATOM 960 C C . ASN A 1 118 ? -4.578 -2.760 8.649 1.00 98.00 118 ASN A C 1
ATOM 962 O O . ASN A 1 118 ? -3.782 -1.828 8.761 1.00 98.00 118 ASN A O 1
ATOM 966 N N . LEU A 1 119 ? -5.885 -2.537 8.432 1.00 98.12 119 LEU A N 1
ATOM 967 C CA . LEU A 1 119 ? -6.428 -1.175 8.350 1.00 98.12 119 LEU A CA 1
ATOM 968 C C . LEU A 1 119 ? -6.302 -0.461 9.692 1.00 98.12 119 LEU A C 1
ATOM 970 O O . LEU A 1 119 ? -5.875 0.694 9.746 1.00 98.12 119 LEU A O 1
ATOM 974 N N . HIS A 1 120 ? -6.648 -1.164 10.765 1.00 98.31 120 HIS A N 1
ATOM 975 C CA . HIS A 1 120 ? -6.533 -0.648 12.114 1.00 98.31 120 HIS A CA 1
ATOM 976 C C . HIS A 1 120 ? -5.086 -0.266 12.446 1.00 98.31 120 HIS A C 1
ATOM 978 O O . HIS A 1 120 ? -4.826 0.865 12.864 1.00 98.31 120 HIS A O 1
ATOM 984 N N . GLU A 1 121 ? -4.129 -1.161 12.199 1.00 97.56 121 GLU A N 1
ATOM 985 C CA . GLU A 1 121 ? -2.705 -0.898 12.413 1.00 97.56 121 GLU A CA 1
ATOM 986 C C . GLU A 1 121 ? -2.213 0.277 11.558 1.00 97.56 121 GLU A C 1
ATOM 988 O O . GLU A 1 121 ? -1.548 1.180 12.070 1.00 97.56 121 GLU A O 1
ATOM 993 N N . PHE A 1 122 ? -2.583 0.330 10.278 1.00 97.94 122 PHE A N 1
ATOM 994 C CA . PHE A 1 122 ? -2.184 1.414 9.384 1.00 97.94 122 PHE A CA 1
ATOM 995 C C . PHE A 1 122 ? -2.692 2.782 9.855 1.00 97.94 122 PHE A C 1
ATOM 997 O O . PHE A 1 122 ? -1.923 3.742 9.917 1.00 97.94 122 PHE A O 1
ATOM 1004 N N . VAL A 1 123 ? -3.967 2.881 10.230 1.00 97.62 123 VAL A N 1
ATOM 1005 C CA . VAL A 1 123 ? -4.589 4.138 10.676 1.00 97.62 123 VAL A CA 1
ATOM 1006 C C . VAL A 1 123 ? -4.042 4.598 12.031 1.00 97.62 123 VAL A C 1
ATOM 1008 O O . VAL A 1 123 ? -3.864 5.800 12.240 1.00 97.62 123 VAL A O 1
ATOM 1011 N N . THR A 1 124 ? -3.729 3.671 12.937 1.00 96.88 124 THR A N 1
ATOM 1012 C CA . THR A 1 124 ? -3.223 3.992 14.283 1.00 96.88 124 THR A CA 1
ATOM 1013 C C . THR A 1 124 ? -1.720 4.271 14.307 1.00 96.88 124 THR A C 1
ATOM 1015 O O . THR A 1 124 ? -1.264 5.175 15.013 1.00 96.88 124 THR A O 1
ATOM 1018 N N . THR A 1 125 ? -0.932 3.523 13.533 1.00 96.00 125 THR A N 1
ATOM 1019 C CA . THR A 1 125 ? 0.536 3.564 13.603 1.00 96.00 125 THR A CA 1
ATOM 1020 C C . THR A 1 125 ? 1.192 4.159 12.367 1.00 96.00 125 THR A C 1
ATOM 1022 O O . THR A 1 125 ? 2.219 4.823 12.516 1.00 96.00 125 THR A O 1
ATOM 1025 N N . GLY A 1 126 ? 0.601 3.979 11.182 1.00 96.56 126 GLY A N 1
ATOM 1026 C CA . GLY A 1 126 ? 1.142 4.390 9.882 1.00 96.56 126 GLY A CA 1
ATOM 1027 C C . GLY A 1 126 ? 0.754 5.807 9.448 1.00 96.56 126 GLY A C 1
ATOM 1028 O O . GLY A 1 126 ? 1.415 6.388 8.581 1.00 96.56 126 GLY A O 1
ATOM 1029 N N . VAL A 1 127 ? -0.256 6.406 10.084 1.00 97.75 127 VAL A N 1
ATOM 1030 C CA . VAL A 1 127 ? -0.752 7.758 9.783 1.00 97.75 127 VAL A CA 1
ATOM 1031 C C . VAL A 1 127 ? -0.514 8.699 10.967 1.00 97.75 127 VAL A C 1
ATOM 1033 O O . VAL A 1 127 ? -0.723 8.358 12.128 1.00 97.75 127 VAL A O 1
ATOM 1036 N N . THR A 1 128 ? -0.059 9.918 10.679 1.00 96.44 128 THR A N 1
ATOM 1037 C CA . THR A 1 128 ? -0.098 11.040 11.620 1.00 96.44 128 THR A CA 1
ATOM 1038 C C . THR A 1 128 ? -1.318 11.892 11.323 1.00 96.44 128 THR A C 1
ATOM 1040 O O . THR A 1 128 ? -1.400 12.534 10.277 1.00 96.44 128 THR A O 1
ATOM 1043 N N . TRP A 1 129 ? -2.232 11.957 12.279 1.00 94.50 129 TRP A N 1
ATOM 1044 C CA . TRP A 1 129 ? -3.429 12.777 12.179 1.00 94.50 129 TRP A CA 1
ATOM 1045 C C . TRP A 1 129 ? -3.138 14.213 12.628 1.00 94.50 129 TRP A C 1
ATOM 1047 O O . TRP A 1 129 ? -2.707 14.453 13.759 1.00 94.50 129 TRP A O 1
ATOM 1057 N N . ARG A 1 130 ? -3.325 15.189 11.728 1.00 91.00 130 ARG A N 1
ATOM 1058 C CA . ARG A 1 130 ? -3.070 16.619 11.982 1.00 91.00 130 ARG A CA 1
ATOM 1059 C C . ARG A 1 130 ? -4.314 17.451 11.689 1.00 91.00 130 ARG A C 1
ATOM 1061 O O . ARG A 1 130 ? -5.230 17.018 11.000 1.00 91.00 130 ARG A O 1
ATOM 1068 N N . THR A 1 131 ? -4.317 18.699 12.155 1.00 86.06 131 THR A N 1
ATOM 1069 C CA . THR A 1 131 ? -5.386 19.666 11.845 1.00 86.06 131 THR A CA 1
ATOM 1070 C C . THR A 1 131 ? -5.463 20.033 10.363 1.00 86.06 131 THR A C 1
ATOM 1072 O O . THR A 1 131 ? -6.503 20.492 9.909 1.00 86.06 131 THR A O 1
ATOM 1075 N N . THR A 1 132 ? -4.374 19.849 9.616 1.00 88.31 132 THR A N 1
ATOM 1076 C CA . THR A 1 132 ? -4.291 20.100 8.171 1.00 88.31 132 THR A CA 1
ATOM 1077 C C . THR A 1 132 ? -4.652 18.878 7.321 1.00 88.31 132 THR A C 1
ATOM 1079 O O . THR A 1 132 ? -4.511 18.948 6.106 1.00 88.31 132 THR A O 1
ATOM 1082 N N . GLY A 1 133 ? -5.055 17.766 7.945 1.00 90.56 133 GLY A N 1
ATOM 1083 C CA . GLY A 1 133 ? -5.307 16.478 7.292 1.00 90.56 133 GLY A CA 1
ATOM 1084 C C . GLY A 1 133 ? -4.308 15.382 7.696 1.00 90.56 133 GLY A C 1
ATOM 1085 O O . GLY A 1 133 ? -3.354 15.656 8.438 1.00 90.56 133 GLY A O 1
ATOM 1086 N N . PRO A 1 134 ? -4.534 14.135 7.244 1.00 96.19 134 PRO A N 1
ATOM 1087 C CA . PRO A 1 134 ? -3.634 13.014 7.496 1.00 96.19 134 PRO A CA 1
ATOM 1088 C C . PRO A 1 134 ? -2.284 13.184 6.782 1.00 96.19 134 PRO A C 1
ATOM 1090 O O . PRO A 1 134 ? -2.164 13.865 5.764 1.00 96.19 134 PRO A O 1
ATOM 1093 N N . ASP A 1 135 ? -1.251 12.551 7.332 1.00 96.31 135 ASP A N 1
ATOM 1094 C CA . ASP A 1 135 ? 0.120 12.553 6.815 1.00 96.31 135 ASP A CA 1
ATOM 1095 C C . ASP A 1 135 ? 0.724 11.157 7.014 1.00 96.31 135 ASP A C 1
ATOM 1097 O O . ASP A 1 135 ? 0.671 10.611 8.117 1.00 96.31 135 ASP A O 1
ATOM 1101 N N . LEU A 1 136 ? 1.283 10.553 5.964 1.00 97.62 136 LEU A N 1
ATOM 1102 C CA . LEU A 1 136 ? 1.822 9.190 6.041 1.00 97.62 136 LEU A CA 1
ATOM 1103 C C . LEU A 1 136 ? 3.189 9.195 6.736 1.00 97.62 136 LEU A C 1
ATOM 1105 O O . LEU A 1 136 ? 4.057 10.000 6.402 1.00 97.62 136 LEU A O 1
ATOM 1109 N N . ARG A 1 137 ? 3.392 8.303 7.713 1.00 96.62 137 ARG A N 1
ATOM 1110 C CA . ARG A 1 137 ? 4.607 8.291 8.554 1.00 96.62 137 ARG A CA 1
ATOM 1111 C C . ARG A 1 137 ? 5.813 7.643 7.897 1.00 96.62 137 ARG A C 1
ATOM 1113 O O . ARG A 1 137 ? 6.935 7.941 8.302 1.00 96.62 137 ARG A O 1
ATOM 1120 N N . ASN A 1 138 ? 5.591 6.760 6.928 1.00 96.69 138 ASN A N 1
ATOM 1121 C CA . ASN A 1 138 ? 6.677 6.085 6.235 1.00 96.69 138 ASN A CA 1
ATOM 1122 C C . ASN A 1 138 ? 7.505 7.119 5.431 1.00 96.69 138 ASN A C 1
ATOM 1124 O O . ASN A 1 138 ? 6.953 7.779 4.547 1.00 96.69 138 ASN A O 1
ATOM 1128 N N . PRO A 1 139 ? 8.810 7.286 5.725 1.00 96.50 139 PRO A N 1
ATOM 1129 C CA . PRO A 1 139 ? 9.641 8.333 5.129 1.00 96.50 139 PRO A CA 1
ATOM 1130 C C . PRO A 1 139 ? 9.982 8.093 3.653 1.00 96.50 139 PRO A C 1
ATOM 1132 O O . PRO A 1 139 ? 10.498 9.004 3.008 1.00 96.50 139 PRO A O 1
ATOM 1135 N N . PHE A 1 140 ? 9.721 6.897 3.118 1.00 96.56 140 PHE A N 1
ATOM 1136 C CA . PHE A 1 140 ? 9.917 6.601 1.700 1.00 96.56 140 PHE A CA 1
ATOM 1137 C C . PHE A 1 140 ? 8.842 7.227 0.807 1.00 96.56 140 PHE A C 1
ATOM 1139 O O . PHE A 1 140 ? 9.046 7.326 -0.401 1.00 96.56 140 PHE A O 1
ATOM 1146 N N . TRP A 1 141 ? 7.721 7.683 1.372 1.00 97.06 141 TRP A N 1
ATOM 1147 C CA . TRP A 1 141 ? 6.709 8.391 0.602 1.00 97.06 141 TRP A CA 1
ATOM 1148 C C . TRP A 1 141 ? 7.239 9.702 0.025 1.00 97.06 141 TRP A C 1
ATOM 1150 O O . TRP A 1 141 ? 7.666 10.601 0.749 1.00 97.06 141 TRP A O 1
ATOM 1160 N N . ASP A 1 142 ? 7.091 9.849 -1.288 1.00 92.62 142 ASP A N 1
ATOM 1161 C CA . ASP A 1 142 ? 7.221 11.128 -1.970 1.00 92.62 142 ASP A CA 1
ATOM 1162 C C . ASP A 1 142 ? 5.835 11.770 -2.126 1.00 92.62 142 ASP A C 1
ATOM 1164 O O . ASP A 1 142 ? 4.954 11.246 -2.816 1.00 92.62 142 ASP A O 1
ATOM 1168 N N . LYS A 1 143 ? 5.653 12.924 -1.472 1.00 93.88 143 LYS A N 1
ATOM 1169 C CA . LYS A 1 143 ? 4.383 13.662 -1.413 1.00 93.88 143 LYS A CA 1
ATOM 1170 C C . LYS A 1 143 ? 3.935 14.207 -2.766 1.00 93.88 143 LYS A C 1
ATOM 1172 O O . LYS A 1 143 ? 2.760 14.532 -2.927 1.00 93.88 143 LYS A O 1
ATOM 1177 N N . GLU A 1 144 ? 4.846 14.315 -3.726 1.00 92.12 144 GLU A N 1
ATOM 1178 C CA . GLU A 1 144 ? 4.540 14.794 -5.075 1.00 92.12 144 GLU A CA 1
ATOM 1179 C C . GLU A 1 144 ? 3.984 13.678 -5.973 1.00 92.12 144 GLU A C 1
ATOM 1181 O O . GLU A 1 144 ? 3.477 13.950 -7.063 1.00 92.12 144 GLU A O 1
ATOM 1186 N N . THR A 1 145 ? 4.033 12.419 -5.525 1.00 91.88 145 THR A N 1
ATOM 1187 C CA . THR A 1 145 ? 3.574 11.281 -6.328 1.00 91.88 145 THR A CA 1
ATOM 1188 C C . THR A 1 145 ? 2.053 11.104 -6.287 1.00 91.88 145 THR A C 1
ATOM 1190 O O . THR A 1 145 ? 1.435 11.276 -5.231 1.00 91.88 145 THR A O 1
ATOM 1193 N N . PRO A 1 146 ? 1.428 10.657 -7.397 1.00 94.12 146 PRO A N 1
ATOM 1194 C CA . PRO A 1 146 ? 0.017 10.268 -7.401 1.00 94.12 146 PRO A CA 1
ATOM 1195 C C . PRO A 1 146 ? -0.304 9.189 -6.362 1.00 94.12 146 PRO A C 1
ATOM 1197 O O . PRO A 1 146 ? -1.354 9.240 -5.735 1.00 94.12 146 PRO A O 1
ATOM 1200 N N . GLY A 1 147 ? 0.622 8.252 -6.121 1.00 95.19 147 GLY A N 1
ATOM 1201 C CA . GLY A 1 147 ? 0.462 7.212 -5.105 1.00 95.19 147 GLY A CA 1
ATOM 1202 C C . GLY A 1 147 ? 0.205 7.791 -3.713 1.00 95.19 147 GLY A C 1
ATOM 1203 O O . GLY A 1 147 ? -0.783 7.431 -3.081 1.00 95.19 147 GLY A O 1
ATOM 1204 N N . TYR A 1 148 ? 1.030 8.744 -3.265 1.00 97.31 148 TYR A N 1
ATOM 1205 C CA . TYR A 1 148 ? 0.817 9.417 -1.981 1.00 97.31 148 TYR A CA 1
ATOM 1206 C C . TYR A 1 148 ? -0.542 10.127 -1.930 1.00 97.31 148 TYR A C 1
ATOM 1208 O O . TYR A 1 148 ? -1.296 9.970 -0.969 1.00 97.31 148 TYR A O 1
ATOM 1216 N N . GLN A 1 149 ? -0.871 10.882 -2.982 1.00 96.75 149 GLN A N 1
ATOM 1217 C CA . GLN A 1 149 ? -2.115 11.651 -3.047 1.00 96.75 149 GLN A CA 1
ATOM 1218 C C . GLN A 1 149 ? -3.355 10.749 -3.025 1.00 96.75 149 GLN A C 1
ATOM 1220 O O . GLN A 1 149 ? -4.318 11.078 -2.341 1.00 96.75 149 GLN A O 1
ATOM 1225 N N . ASN A 1 150 ? -3.313 9.589 -3.687 1.00 96.50 150 ASN A N 1
ATOM 1226 C CA . ASN A 1 150 ? -4.403 8.611 -3.680 1.00 96.50 150 ASN A CA 1
ATOM 1227 C C . ASN A 1 150 ? -4.691 8.086 -2.265 1.00 96.50 150 ASN A C 1
ATOM 1229 O O . ASN A 1 150 ? -5.851 7.981 -1.876 1.00 96.50 150 ASN A O 1
ATOM 1233 N N . VAL A 1 151 ? -3.651 7.787 -1.478 1.00 97.94 151 VAL A N 1
ATOM 1234 C CA . VAL A 1 151 ? -3.821 7.294 -0.100 1.00 97.94 151 VAL A CA 1
ATOM 1235 C C . VAL A 1 151 ? -4.347 8.397 0.818 1.00 97.94 151 VAL A C 1
ATOM 1237 O O . VAL A 1 151 ? -5.254 8.150 1.609 1.00 97.94 151 VAL A O 1
ATOM 1240 N N . ILE A 1 152 ? -3.817 9.620 0.706 1.00 97.62 152 ILE A N 1
ATOM 1241 C CA . ILE A 1 152 ? -4.320 10.764 1.479 1.00 97.62 152 ILE A CA 1
ATOM 1242 C C . ILE A 1 152 ? -5.780 11.058 1.140 1.00 97.62 152 ILE A C 1
ATOM 1244 O O . ILE A 1 152 ? -6.573 11.254 2.057 1.00 97.62 152 ILE A O 1
ATOM 1248 N N . ALA A 1 153 ? -6.136 11.059 -0.147 1.00 96.31 153 ALA A N 1
ATOM 1249 C CA . ALA A 1 153 ? -7.510 11.255 -0.588 1.00 96.31 153 ALA A CA 1
ATOM 1250 C C . ALA A 1 153 ? -8.426 10.183 0.009 1.00 96.31 153 ALA A C 1
ATOM 1252 O O . ALA A 1 153 ? -9.379 10.537 0.684 1.00 96.31 153 ALA A O 1
ATOM 1253 N N . TRP A 1 154 ? -8.068 8.903 -0.113 1.00 97.62 154 TRP A N 1
ATOM 1254 C CA . TRP A 1 154 ? -8.859 7.792 0.426 1.00 97.62 154 TRP A CA 1
ATOM 1255 C C . TRP A 1 154 ? -9.085 7.867 1.947 1.00 97.62 154 TRP A C 1
ATOM 1257 O O . TRP A 1 154 ? -10.142 7.477 2.444 1.00 97.62 154 TRP A O 1
ATOM 1267 N N . LEU A 1 155 ? -8.104 8.382 2.697 1.00 97.12 155 LEU A N 1
ATOM 1268 C CA . LEU A 1 155 ? -8.228 8.615 4.139 1.00 97.12 155 LEU A CA 1
ATOM 1269 C C . LEU A 1 155 ? -9.088 9.843 4.484 1.00 97.12 155 LEU A C 1
ATOM 1271 O O . LEU A 1 155 ? -9.651 9.884 5.574 1.00 97.12 155 LEU A O 1
ATOM 1275 N N . ALA A 1 156 ? -9.143 10.848 3.606 1.00 95.12 156 ALA A N 1
ATOM 1276 C CA . ALA A 1 156 ? -9.727 12.162 3.889 1.00 95.12 156 ALA A CA 1
ATOM 1277 C C . ALA A 1 156 ? -11.078 12.425 3.204 1.00 95.12 156 ALA A C 1
ATOM 1279 O O . ALA A 1 156 ? -11.781 13.341 3.609 1.00 95.12 156 ALA A O 1
ATOM 1280 N N . ASP A 1 157 ? -11.440 11.671 2.165 1.00 94.00 157 ASP A N 1
ATOM 1281 C CA . ASP A 1 157 ? -12.684 11.847 1.400 1.00 94.00 157 ASP A CA 1
ATOM 1282 C C . ASP A 1 157 ? -13.850 10.982 1.912 1.00 94.00 157 ASP A C 1
ATOM 1284 O O . ASP A 1 157 ? -14.902 10.907 1.275 1.00 94.00 157 ASP A O 1
ATOM 1288 N N . GLY A 1 158 ? -13.651 10.318 3.053 1.00 93.31 158 GLY A N 1
ATOM 1289 C CA . GLY A 1 158 ? -14.617 9.416 3.670 1.00 93.31 158 GLY A CA 1
ATOM 1290 C C . GLY A 1 158 ? -14.583 7.983 3.131 1.00 93.31 158 GLY A C 1
ATOM 1291 O O . GLY A 1 158 ? -15.256 7.123 3.696 1.00 93.31 158 GLY A O 1
ATOM 1292 N N . SER A 1 159 ? -13.784 7.661 2.106 1.00 96.81 159 SER A N 1
ATOM 1293 C CA . SER A 1 159 ? -13.730 6.300 1.544 1.00 96.81 159 SER A CA 1
ATOM 1294 C C . SER A 1 159 ? -13.246 5.260 2.557 1.00 96.81 159 SER A C 1
ATOM 1296 O O . SER A 1 159 ? -13.833 4.182 2.665 1.00 96.81 159 SER A O 1
ATOM 1298 N N . ALA A 1 160 ? -12.207 5.576 3.336 1.00 97.25 160 ALA A N 1
ATOM 1299 C CA . ALA A 1 160 ? -11.733 4.703 4.408 1.00 97.25 160 ALA A CA 1
ATOM 1300 C C . ALA A 1 160 ? -12.768 4.560 5.538 1.00 97.25 160 ALA A C 1
ATOM 1302 O O . ALA A 1 160 ? -12.936 3.471 6.084 1.00 97.25 160 ALA A O 1
ATOM 1303 N N . LEU A 1 161 ? -13.494 5.634 5.872 1.00 97.56 161 LEU A N 1
ATOM 1304 C CA . LEU A 1 161 ? -14.545 5.594 6.892 1.00 97.56 161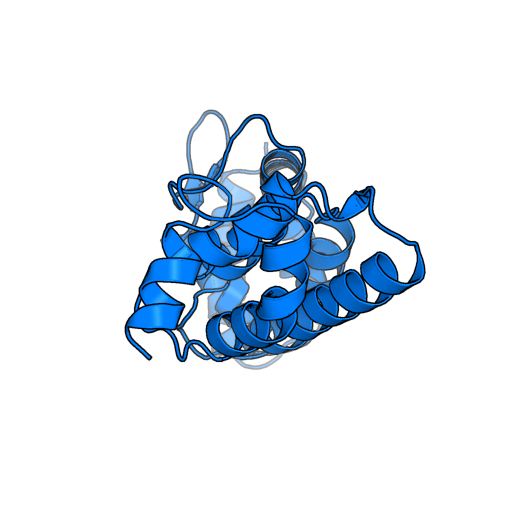 LEU A CA 1
ATOM 1305 C C . LEU A 1 161 ? -15.721 4.719 6.436 1.00 97.56 161 LEU A C 1
ATOM 1307 O O . LEU A 1 161 ? -16.126 3.811 7.159 1.00 97.56 161 LEU A O 1
ATOM 1311 N N . ALA A 1 162 ? -16.189 4.908 5.202 1.00 97.00 162 ALA A N 1
ATOM 1312 C CA . ALA A 1 162 ? -17.240 4.097 4.593 1.00 97.00 162 ALA A CA 1
ATOM 1313 C C . ALA A 1 162 ? -16.855 2.609 4.502 1.00 97.00 162 ALA A C 1
ATOM 1315 O O . ALA A 1 162 ? -17.708 1.733 4.655 1.00 97.00 162 ALA A O 1
ATOM 1316 N N . ALA A 1 163 ? -15.570 2.300 4.291 1.00 97.31 163 ALA A N 1
ATOM 1317 C CA . ALA A 1 163 ? -15.072 0.928 4.356 1.00 97.31 163 ALA A CA 1
ATOM 1318 C C . ALA A 1 163 ? -15.266 0.315 5.753 1.00 97.31 163 ALA A C 1
ATOM 1320 O O . ALA A 1 163 ? -15.752 -0.810 5.867 1.00 97.31 163 ALA A O 1
ATOM 1321 N N . VAL A 1 164 ? -14.940 1.057 6.815 1.00 98.06 164 VAL A N 1
ATOM 1322 C CA . VAL A 1 164 ? -15.129 0.612 8.206 1.00 98.06 164 VAL A CA 1
ATOM 1323 C C . VAL A 1 164 ? -16.614 0.439 8.538 1.00 98.06 164 VAL A C 1
ATOM 1325 O O . VAL A 1 164 ? -16.997 -0.586 9.103 1.00 98.06 164 VAL A O 1
ATOM 1328 N N . GLU A 1 165 ? -17.466 1.379 8.118 1.00 97.06 165 GLU A N 1
ATOM 1329 C CA . GLU A 1 165 ? -18.928 1.271 8.239 1.00 97.06 165 GLU A CA 1
ATOM 1330 C C . GLU A 1 165 ? -19.467 0.017 7.539 1.00 97.06 165 GLU A C 1
ATOM 1332 O O . GLU A 1 165 ? -20.275 -0.726 8.100 1.00 97.06 165 GLU A O 1
ATOM 1337 N N . HIS A 1 166 ? -18.974 -0.279 6.333 1.00 95.62 166 HIS A N 1
ATOM 1338 C CA . HIS A 1 166 ? -19.304 -1.515 5.634 1.00 95.62 166 HIS A CA 1
ATOM 1339 C C . HIS A 1 166 ? -18.818 -2.760 6.392 1.00 95.62 166 HIS A C 1
ATOM 1341 O O . HIS A 1 166 ? -19.541 -3.757 6.462 1.00 95.62 166 HIS A O 1
ATOM 1347 N N . GLY A 1 167 ? -17.627 -2.699 6.992 1.00 96.06 167 GLY A N 1
ATOM 1348 C CA . GLY A 1 167 ? -17.067 -3.759 7.832 1.00 96.06 167 GLY A CA 1
ATOM 1349 C C . GLY A 1 167 ? -17.990 -4.146 8.990 1.00 96.06 167 GLY A C 1
ATOM 1350 O O . GLY A 1 167 ? -18.245 -5.334 9.193 1.00 96.06 167 GLY A O 1
ATOM 1351 N N . PHE A 1 168 ? -18.584 -3.165 9.680 1.00 97.06 168 PHE A N 1
ATOM 1352 C CA . PHE A 1 168 ? -19.543 -3.416 10.766 1.00 97.06 168 PHE A CA 1
ATOM 1353 C C . PHE A 1 168 ? -20.760 -4.242 10.342 1.00 97.06 168 PHE A C 1
ATOM 1355 O O . PHE A 1 168 ? -21.303 -4.995 11.147 1.00 97.06 168 PHE A O 1
ATOM 1362 N N . HIS A 1 169 ? -21.203 -4.121 9.089 1.00 93.81 169 HIS A N 1
ATOM 1363 C CA . HIS A 1 169 ? -22.355 -4.875 8.595 1.00 93.81 169 HIS A CA 1
ATOM 1364 C C . HIS A 1 169 ? -22.054 -6.355 8.338 1.00 93.81 169 HIS A C 1
ATOM 1366 O O . HIS A 1 169 ? -22.980 -7.168 8.346 1.00 93.81 169 HIS A O 1
ATOM 1372 N N . ASN A 1 170 ? -20.788 -6.704 8.104 1.00 92.94 170 ASN A N 1
ATOM 1373 C CA . ASN A 1 170 ? -20.377 -8.053 7.710 1.00 92.94 170 ASN A CA 1
ATOM 1374 C C . ASN A 1 170 ? -19.687 -8.834 8.838 1.00 92.94 170 ASN A C 1
ATOM 1376 O O . ASN A 1 170 ? -19.484 -10.041 8.704 1.00 92.94 170 ASN A O 1
ATOM 1380 N N . GLU A 1 171 ? -19.329 -8.169 9.936 1.00 96.12 171 GLU A N 1
ATOM 1381 C CA . GLU A 1 171 ? -18.590 -8.759 11.046 1.00 96.12 171 GLU A CA 1
ATOM 1382 C C . GLU A 1 171 ? -19.476 -8.983 12.278 1.00 96.12 171 GLU A C 1
ATOM 1384 O O . GLU A 1 171 ? -20.417 -8.244 12.556 1.00 96.12 171 GLU A O 1
ATOM 1389 N N . THR A 1 172 ? -19.175 -10.039 13.032 1.00 95.56 172 THR A N 1
ATOM 1390 C CA . THR A 1 172 ? -19.917 -10.427 14.243 1.00 95.56 172 THR A CA 1
ATOM 1391 C C . THR A 1 172 ? -19.009 -10.714 15.434 1.00 95.56 172 THR A C 1
ATOM 1393 O O . THR A 1 172 ? -19.485 -10.771 16.568 1.00 95.56 172 THR A O 1
ATOM 1396 N N . ARG A 1 173 ? -17.706 -10.903 15.202 1.00 97.38 173 ARG A N 1
ATOM 1397 C CA . ARG A 1 173 ? -16.723 -11.181 16.246 1.00 97.38 173 ARG A CA 1
ATOM 1398 C C . ARG A 1 173 ? -16.391 -9.909 17.005 1.00 97.38 173 ARG A C 1
ATOM 1400 O O . ARG A 1 173 ? -15.948 -8.925 16.422 1.00 97.38 173 ARG A O 1
ATOM 1407 N N . GLU A 1 174 ? -16.552 -9.973 18.320 1.00 96.94 174 GLU A N 1
ATOM 1408 C CA . GLU A 1 174 ? -16.354 -8.846 19.235 1.00 96.94 174 GLU A CA 1
ATOM 1409 C C . GLU A 1 174 ? -14.956 -8.222 19.117 1.00 96.94 174 GLU A C 1
ATOM 1411 O O . GLU A 1 174 ? -14.832 -7.003 19.071 1.00 96.94 174 GLU A O 1
ATOM 1416 N N . GLU A 1 175 ? -13.918 -9.049 18.969 1.00 97.31 175 GLU A N 1
ATOM 1417 C CA . GLU A 1 175 ? -12.536 -8.596 18.767 1.00 97.31 175 GLU A CA 1
ATOM 1418 C C . GLU A 1 175 ? -12.372 -7.715 17.519 1.00 97.31 175 GLU A C 1
ATOM 1420 O O . GLU A 1 175 ? -11.712 -6.684 17.579 1.00 97.31 175 GLU A O 1
ATOM 1425 N N . MET A 1 176 ? -13.007 -8.075 16.401 1.00 98.06 176 MET A N 1
ATOM 1426 C CA . MET A 1 176 ? -12.908 -7.318 15.152 1.00 98.06 176 MET A CA 1
ATOM 1427 C C . MET A 1 176 ? -13.791 -6.073 15.185 1.00 98.06 176 MET A C 1
ATOM 1429 O O . MET A 1 176 ? -13.388 -5.022 14.696 1.00 98.06 176 MET A O 1
ATOM 1433 N N . LEU A 1 177 ? -14.970 -6.168 15.807 1.00 98.06 177 LEU A N 1
ATOM 1434 C CA . LEU A 1 177 ? -15.851 -5.022 16.025 1.00 98.06 177 LEU A CA 1
ATOM 1435 C C . LEU A 1 177 ? -15.179 -3.951 16.895 1.00 98.06 177 LEU A C 1
ATOM 1437 O O . LEU A 1 177 ? -15.343 -2.769 16.615 1.00 98.06 177 LEU A O 1
ATOM 1441 N N . ALA A 1 178 ? -14.388 -4.348 17.897 1.00 98.25 178 ALA A N 1
ATOM 1442 C CA . ALA A 1 178 ? -13.612 -3.416 18.712 1.00 98.25 178 ALA A CA 1
ATOM 1443 C C . ALA A 1 178 ? -12.545 -2.674 17.889 1.00 98.25 178 ALA A C 1
ATOM 1445 O O . ALA A 1 178 ? -12.415 -1.457 18.015 1.00 98.25 178 ALA A O 1
ATOM 1446 N N . LEU A 1 179 ? -11.826 -3.379 17.003 1.00 98.38 179 LEU A N 1
ATOM 1447 C CA . LEU A 1 179 ? -10.860 -2.741 16.100 1.00 98.38 179 LEU A CA 1
ATOM 1448 C C . LEU A 1 179 ? -11.546 -1.763 15.141 1.00 98.38 179 LEU A C 1
ATOM 1450 O O . LEU A 1 179 ? -11.061 -0.646 14.966 1.00 98.38 179 LEU A O 1
ATOM 1454 N N . LEU A 1 180 ? -12.681 -2.165 14.555 1.00 98.44 180 LEU A N 1
ATOM 1455 C CA . LEU A 1 180 ? -13.482 -1.312 13.675 1.00 98.44 180 LEU A CA 1
ATOM 1456 C C . LEU A 1 180 ? -13.997 -0.065 14.409 1.00 98.44 180 LEU A C 1
ATOM 1458 O O . LEU A 1 180 ? -13.967 1.013 13.829 1.00 98.44 180 LEU A O 1
ATOM 1462 N N . ASP A 1 181 ? -14.417 -0.173 15.673 1.00 98.31 181 ASP A N 1
ATOM 1463 C CA . ASP A 1 181 ? -14.890 0.963 16.485 1.00 98.31 181 ASP A CA 1
ATOM 1464 C C . ASP A 1 181 ? -13.787 1.980 16.787 1.00 98.31 181 ASP A C 1
ATOM 1466 O O . ASP A 1 181 ? -13.982 3.189 16.611 1.00 98.31 181 ASP A O 1
ATOM 1470 N N . GLU A 1 182 ? -12.595 1.505 17.149 1.00 98.19 182 GLU A N 1
ATOM 1471 C CA . GLU A 1 182 ? -11.440 2.378 17.350 1.00 98.19 182 GLU A CA 1
ATOM 1472 C C . GLU A 1 182 ? -11.018 3.057 16.038 1.00 98.19 182 GLU A C 1
ATOM 1474 O O . GLU A 1 182 ? -10.807 4.274 16.002 1.00 98.19 182 GLU A O 1
ATOM 1479 N N . THR A 1 183 ? -10.963 2.302 14.934 1.00 98.12 183 THR A N 1
ATOM 1480 C CA . THR A 1 183 ? -10.628 2.851 13.613 1.00 98.12 183 THR A CA 1
ATOM 1481 C C . THR A 1 183 ? -11.684 3.847 13.129 1.00 98.12 183 THR A C 1
ATOM 1483 O O . THR A 1 183 ? -11.321 4.923 12.655 1.00 98.12 183 THR A O 1
ATOM 1486 N N . HIS A 1 184 ? -12.975 3.546 13.295 1.00 97.88 184 HIS A N 1
ATOM 1487 C CA . HIS A 1 184 ? -14.084 4.442 12.958 1.00 97.88 184 HIS A CA 1
ATOM 1488 C C . HIS A 1 184 ? -13.994 5.751 13.745 1.00 97.88 184 HIS A C 1
ATOM 1490 O O . HIS A 1 184 ? -14.091 6.832 13.170 1.00 97.88 184 HIS A O 1
ATOM 1496 N N . SER A 1 185 ? -13.769 5.664 15.059 1.00 96.31 185 SER A N 1
ATOM 1497 C CA . SER A 1 185 ? -13.636 6.833 15.933 1.00 96.31 185 SER A CA 1
ATOM 1498 C C . SER A 1 185 ? -12.470 7.730 15.519 1.00 96.31 185 SER A C 1
ATOM 1500 O O . SER A 1 185 ? -12.611 8.955 15.499 1.00 96.31 185 SER A O 1
ATOM 1502 N N . LEU A 1 186 ? -11.330 7.133 15.160 1.00 95.44 186 LEU A N 1
ATOM 1503 C CA . LEU A 1 186 ? -10.155 7.871 14.708 1.00 95.44 186 LEU A CA 1
ATOM 1504 C C . LEU A 1 186 ? -10.395 8.533 13.344 1.00 95.44 186 LEU A C 1
ATOM 1506 O O . LEU A 1 186 ? -10.157 9.729 13.212 1.00 95.44 186 LEU A O 1
ATOM 1510 N N . LEU A 1 187 ? -10.927 7.806 12.359 1.00 95.12 187 LEU A N 1
ATOM 1511 C CA . LEU A 1 187 ? -11.243 8.363 11.038 1.00 95.12 187 LEU A CA 1
ATOM 1512 C C . LEU A 1 187 ? -12.309 9.471 11.125 1.00 95.12 187 LEU A C 1
ATOM 1514 O O . LEU A 1 187 ? -12.098 10.573 10.622 1.00 95.12 187 LEU A O 1
ATOM 1518 N N . GLY A 1 188 ? -13.410 9.228 11.839 1.00 92.31 188 GLY A N 1
ATOM 1519 C CA . GLY A 1 188 ? -14.520 10.176 11.981 1.00 92.31 188 GLY A CA 1
ATOM 1520 C C . GLY A 1 188 ? -14.170 11.444 12.768 1.00 92.31 188 GLY A C 1
ATOM 1521 O O . GLY A 1 188 ? -14.776 12.492 12.554 1.00 92.31 188 GLY A O 1
ATOM 1522 N N . ALA A 1 189 ? -13.159 11.412 13.644 1.00 89.75 189 ALA A N 1
ATOM 1523 C CA . ALA A 1 189 ? -12.657 12.624 14.303 1.00 89.75 189 ALA A CA 1
ATOM 1524 C C . ALA A 1 189 ? -11.972 13.602 13.324 1.00 89.75 189 ALA A C 1
ATOM 1526 O O . ALA A 1 189 ? -11.831 14.795 13.635 1.00 89.75 189 ALA A O 1
ATOM 1527 N N . HIS A 1 190 ? -11.551 13.099 12.160 1.00 83.62 190 HIS A N 1
ATOM 1528 C CA . HIS A 1 190 ? -10.779 13.813 11.147 1.00 83.62 190 HIS A CA 1
ATOM 1529 C C . HIS A 1 190 ? -11.517 14.001 9.810 1.00 83.62 190 HIS A C 1
ATOM 1531 O O . HIS A 1 190 ? -10.968 14.663 8.932 1.00 83.62 190 HIS A O 1
ATOM 1537 N N . ASP A 1 191 ? -12.755 13.515 9.692 1.00 70.50 191 ASP A N 1
ATOM 1538 C CA . ASP A 1 191 ? -13.656 13.750 8.558 1.00 70.50 191 ASP A CA 1
ATOM 1539 C C . ASP A 1 191 ? -14.386 15.101 8.747 1.00 70.50 191 ASP A C 1
ATOM 1541 O O . ASP A 1 191 ? -15.227 15.253 9.641 1.00 70.50 191 ASP A O 1
ATOM 1545 N N . ARG A 1 192 ? -13.987 16.144 8.001 1.00 57.25 192 ARG A N 1
ATOM 1546 C CA . ARG A 1 192 ? -14.588 17.496 8.044 1.00 57.25 192 ARG A CA 1
ATOM 1547 C C . ARG A 1 192 ? -14.604 18.187 6.692 1.00 57.25 192 ARG A C 1
ATOM 1549 O O . ARG A 1 192 ? -13.534 18.244 6.051 1.00 57.25 192 ARG A O 1
#

pLDDT: mean 93.12, std 6.78, range [57.25, 98.44]

Sequence (192 aa):
MDVLRRYATDALLLWGDVPEFRYFLPRLLELAADNEFDWPDPEIVFSKLGRGRWTEWAADERAVISAFLTRWWETRVDDDCPWPDIGTVLCSLGLTGIELVPFLDRWGRLGTTGAIINLHEFVTTGVTWRTTGPDLRNPFWDKETPGYQNVIAWLADGSALAAVEHGFHNETREEMLALLDETHSLLGAHDR

Organism: NCBI:txid2231787

Secondary structure (DSSP, 8-state):
-HHHHHHHHHBTTTB--HHHHHHHHHHHHHHHHTT--SSS-HHHHHHHHHHTTGGGS-HHHHHHHHHHHHHHHHHHHT----SS-HHHHHHHHHHTT---HHHHHHHTT--SHHHHHHHHHIIIIIEEEETTEEEE--TT--TTSHHHHHHHHHHHSSHHHHHHHHHHHH---HHHHHHHHHHHHHHHTT--

Foldseek 3Di:
DVVVLVCLQPPPPPDDDLVVCVVCLVVLLVCQLVVVSVDDHLLSNLLVLLSSVQVPDDPVSNVVVVVSLVVSLVVQLQDQPVPPQNLSSLSSCQSNLDDCLVSLVVLLQVPHLSSLNSLLCCLVPQWDQDPVAIDGPPPSDDCPTPSNVSVRCCLAVCVSLVSLVNVVVVDDDPVSVVSSVVSNVSSVVRHD

Radius of gyration: 17.36 Å; chains: 1; bounding box: 48×34×43 Å